Protein AF-A0A534KFS9-F1 (afdb_monomer_lite)

Foldseek 3Di:
DLQLLVCLLVVNLLRSLLVLLVVCVVPVLSVVVLVVLVLLVVVSSNVNNVVNNCVPLPVVCCVPVNPVVSVVVVVVVVVVVCCCLQHPVLLDPQFPAQLNVQCVPDDPSPVSVVVLVVVLVVVVVVLSVVCVPPHSRSNDLVVLVSVLVVLVSSLNSPSRRGPVSVVCSVVSVVSSVVSVVPDDPDDDDDDPPDPVPVD

Radius of gyration: 18.78 Å; chains: 1; bounding box: 47×37×55 Å

Secondary structure (DSSP, 8-state):
-HHHHHHHHTT-HHHHHHHHHHHHHH-SGGGHHHHHHHHTT-HHHHHHHHHHHHIIIIIHHHHHH-HHHHHHHHHHHHHHHHHHHHSGGGGSTTB-SHHHHHHHHSSSTTTHHHHHHHHHHHHHHHHHHHTTTS-S-TTSHHHHHHHHHHHHHHHHS-TT-BHHHHHHHHHHHHHHHHHHTTS-S----S---SGGG--

Sequence (199 aa):
MLLAFYWFRGARPALGGSALALAASVKAVPVALVLYLVYKRAWRETGWTLAYLVLLNLALPVFVLGPHETATYWHRWREVSDVQIAGAGSAHYYNQSLLAALKRLLPGGWVALPLFYALAALGAAGLAWAFRHDPPDLRDPRTAAELAICLGALVVVDPLAWKAHYVTLVAAYFFCWGALRRLPAGGGGGGAGWWRWAL

pLDDT: mean 85.98, std 13.87, range [37.78, 98.38]

Structure (mmCIF, N/CA/C/O backbone):
data_AF-A0A534KFS9-F1
#
_entry.id   AF-A0A534KFS9-F1
#
loop_
_atom_site.group_PDB
_atom_site.id
_atom_site.type_symbol
_atom_site.label_atom_id
_atom_site.label_alt_id
_atom_site.label_comp_id
_atom_site.label_asym_id
_atom_site.label_entity_id
_atom_site.label_seq_id
_atom_site.pdbx_PDB_ins_code
_atom_site.Cartn_x
_atom_site.Cartn_y
_atom_site.Cartn_z
_atom_site.occupancy
_atom_site.B_iso_or_equiv
_atom_site.auth_seq_id
_atom_site.auth_comp_id
_atom_site.auth_asym_id
_atom_site.auth_atom_id
_atom_site.pdbx_PDB_model_num
ATOM 1 N N . MET A 1 1 ? -7.128 5.038 0.281 1.00 87.25 1 MET A N 1
ATOM 2 C CA . MET A 1 1 ? -6.667 4.683 1.646 1.00 87.25 1 MET A CA 1
ATOM 3 C C . MET A 1 1 ? -7.536 5.311 2.734 1.00 87.25 1 MET A C 1
ATOM 5 O O . MET A 1 1 ? -8.175 4.555 3.443 1.00 87.25 1 MET A O 1
ATOM 9 N N . LEU A 1 2 ? -7.643 6.645 2.853 1.00 88.00 2 LEU A N 1
ATOM 10 C CA . LEU A 1 2 ? -8.464 7.293 3.903 1.00 88.00 2 LEU A CA 1
ATOM 11 C C . LEU A 1 2 ? -9.927 6.822 3.918 1.00 88.00 2 LEU A C 1
ATOM 13 O O . LEU A 1 2 ? -10.469 6.517 4.976 1.00 88.00 2 LEU A O 1
ATOM 17 N N . LEU A 1 3 ? -10.531 6.669 2.734 1.00 89.44 3 LEU A N 1
ATOM 18 C CA . LEU A 1 3 ? -11.885 6.126 2.593 1.00 89.44 3 LEU A CA 1
ATOM 19 C C . LEU A 1 3 ? -12.026 4.713 3.187 1.00 89.44 3 LEU A C 1
ATOM 21 O O . LEU A 1 3 ? -13.047 4.405 3.792 1.00 89.44 3 LEU A O 1
ATOM 25 N N . ALA A 1 4 ? -10.997 3.870 3.063 1.00 91.75 4 ALA A N 1
ATOM 26 C CA . ALA A 1 4 ? -11.019 2.527 3.633 1.00 91.75 4 ALA A CA 1
ATOM 27 C C . ALA A 1 4 ? -11.141 2.577 5.159 1.00 91.75 4 ALA A C 1
ATOM 29 O O . ALA A 1 4 ? -12.009 1.934 5.744 1.00 91.75 4 ALA A O 1
ATOM 30 N N . PHE A 1 5 ? -10.326 3.419 5.794 1.00 88.81 5 PHE A N 1
ATOM 31 C CA . PHE A 1 5 ? -10.338 3.589 7.243 1.00 88.81 5 PHE A CA 1
ATOM 32 C C . PHE A 1 5 ? -11.588 4.293 7.757 1.00 88.81 5 PHE A C 1
ATOM 34 O O . PHE A 1 5 ? -12.079 3.939 8.827 1.00 88.81 5 PHE A O 1
ATOM 41 N N . TYR A 1 6 ? -12.159 5.221 6.989 1.00 90.12 6 TYR A N 1
ATOM 42 C CA . TYR A 1 6 ? -13.484 5.762 7.284 1.00 90.12 6 TYR A CA 1
ATOM 43 C C . TYR A 1 6 ? -14.533 4.639 7.393 1.00 90.12 6 TYR A C 1
ATOM 45 O O . TYR A 1 6 ? -15.271 4.574 8.377 1.00 90.12 6 TYR A O 1
ATOM 53 N N . TRP A 1 7 ? -14.552 3.701 6.440 1.00 92.94 7 TRP A N 1
ATOM 54 C CA . TRP A 1 7 ? -15.481 2.567 6.465 1.00 92.94 7 TRP A CA 1
ATOM 55 C C . TRP A 1 7 ? -15.172 1.532 7.550 1.00 92.94 7 TRP A C 1
ATOM 57 O O . TRP A 1 7 ? -16.107 1.028 8.177 1.00 92.94 7 TRP A O 1
ATOM 67 N N . PHE A 1 8 ? -13.895 1.247 7.825 1.00 92.62 8 PHE A N 1
ATOM 68 C CA . PHE A 1 8 ? -13.498 0.370 8.932 1.00 92.62 8 PHE A CA 1
ATOM 69 C C . PHE A 1 8 ? -13.979 0.914 10.280 1.00 92.62 8 PHE A C 1
ATOM 71 O O . PHE A 1 8 ? -14.589 0.180 11.057 1.00 92.62 8 PHE A O 1
ATOM 78 N N . ARG A 1 9 ? -13.829 2.223 10.517 1.00 88.75 9 ARG A N 1
ATOM 79 C CA . ARG A 1 9 ? -14.367 2.891 11.713 1.00 88.75 9 ARG A CA 1
ATOM 80 C C . ARG A 1 9 ? -15.889 2.826 11.804 1.00 88.75 9 ARG A C 1
ATOM 82 O O . ARG A 1 9 ? -16.431 2.735 12.899 1.00 88.75 9 ARG A O 1
ATOM 89 N N . GLY A 1 10 ? -16.574 2.854 10.664 1.00 89.19 10 GLY A N 1
ATOM 90 C CA . GLY A 1 10 ? -18.023 2.670 10.570 1.00 89.19 10 GLY A CA 1
ATOM 91 C C . GLY A 1 10 ? -18.494 1.216 10.686 1.00 89.19 10 GLY A C 1
ATOM 92 O O . GLY A 1 10 ? -19.659 0.953 10.404 1.00 89.19 10 GLY A O 1
ATOM 93 N N . ALA A 1 11 ? -17.611 0.272 11.041 1.00 90.56 11 ALA A N 1
ATOM 94 C CA . ALA A 1 11 ? -17.888 -1.164 11.110 1.00 90.56 11 ALA A CA 1
ATOM 95 C C . ALA A 1 11 ? -18.399 -1.774 9.787 1.00 90.56 11 ALA A C 1
ATOM 97 O O . ALA A 1 11 ? -19.126 -2.769 9.796 1.00 90.56 11 ALA A O 1
ATOM 98 N N . ARG A 1 12 ? -17.988 -1.210 8.642 1.00 94.56 12 ARG A N 1
ATOM 99 C CA . ARG A 1 12 ? -18.301 -1.706 7.290 1.00 94.56 12 ARG A CA 1
ATOM 100 C C . ARG A 1 12 ? -17.047 -2.309 6.640 1.00 94.56 12 ARG A C 1
ATOM 102 O O . ARG A 1 12 ? -16.467 -1.697 5.741 1.00 94.56 12 ARG A O 1
ATOM 109 N N . PRO A 1 13 ? -16.607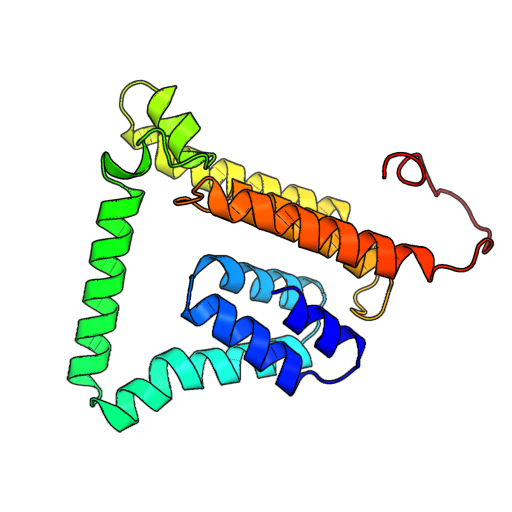 -3.504 7.073 1.00 94.69 13 PRO A N 1
ATOM 110 C CA . PRO A 1 13 ? -15.318 -4.072 6.681 1.00 94.69 13 PRO A CA 1
ATOM 111 C C . PRO A 1 13 ? -15.233 -4.390 5.185 1.00 94.69 13 PRO A C 1
ATOM 113 O O . PRO A 1 13 ? -14.172 -4.223 4.600 1.00 94.69 13 PRO A O 1
ATOM 116 N N . ALA A 1 14 ? -16.342 -4.773 4.543 1.00 96.56 14 ALA A N 1
ATOM 117 C CA . ALA A 1 14 ? -16.366 -5.054 3.110 1.00 96.56 14 ALA A CA 1
ATOM 118 C C . ALA A 1 14 ? -16.104 -3.795 2.265 1.00 96.56 14 ALA A C 1
ATOM 120 O O . ALA A 1 14 ? -15.283 -3.833 1.354 1.00 96.56 14 ALA A O 1
ATOM 121 N N . LEU A 1 15 ? -16.748 -2.667 2.598 1.00 96.94 15 LEU A N 1
ATOM 122 C CA . LEU A 1 15 ? -16.532 -1.386 1.907 1.00 96.94 15 LEU A CA 1
ATOM 123 C C . LEU A 1 15 ? -15.140 -0.812 2.187 1.00 96.94 15 LEU A C 1
ATOM 125 O O . LEU A 1 15 ? -14.518 -0.215 1.311 1.00 96.94 15 LEU A O 1
ATOM 129 N N . GLY A 1 16 ? -14.638 -0.991 3.411 1.00 96.00 16 GLY A N 1
ATOM 130 C CA . GLY A 1 16 ? -13.273 -0.598 3.742 1.00 96.00 16 GLY A CA 1
ATOM 131 C C . GLY A 1 16 ? -12.245 -1.436 2.983 1.00 96.00 16 GLY A C 1
ATOM 132 O O . GLY A 1 16 ? -11.331 -0.889 2.367 1.00 96.00 16 GLY A O 1
ATOM 133 N N . GLY A 1 17 ? -12.447 -2.755 2.956 1.00 96.81 17 GLY A N 1
ATOM 134 C CA . GLY A 1 17 ? -11.581 -3.701 2.265 1.00 96.81 17 GLY A CA 1
ATOM 135 C C . GLY A 1 17 ? -11.555 -3.469 0.759 1.00 96.81 17 GLY A C 1
ATOM 136 O O . GLY A 1 17 ? -10.473 -3.429 0.181 1.00 96.81 17 GLY A O 1
ATOM 137 N N . SER A 1 18 ? -12.708 -3.215 0.131 1.00 97.81 18 SER A N 1
ATOM 138 C CA . SER A 1 18 ? -12.766 -2.880 -1.296 1.00 97.81 18 SER A CA 1
ATOM 139 C C . SER A 1 18 ? -12.062 -1.559 -1.604 1.00 97.81 18 SER A C 1
ATOM 141 O O . SER A 1 18 ? -11.272 -1.494 -2.541 1.00 97.81 18 SER A O 1
ATOM 143 N N . ALA A 1 19 ? -12.259 -0.518 -0.788 1.00 97.06 19 ALA A N 1
ATOM 144 C CA . ALA A 1 19 ? -11.592 0.770 -0.976 1.00 97.06 19 ALA A CA 1
ATOM 145 C C . ALA A 1 19 ? -10.065 0.678 -0.803 1.00 97.06 19 ALA A C 1
ATOM 147 O O . ALA A 1 19 ? -9.320 1.390 -1.484 1.00 97.06 19 ALA A O 1
ATOM 148 N N . LEU A 1 20 ? -9.581 -0.173 0.109 1.00 96.75 20 LEU A N 1
ATOM 149 C CA . LEU A 1 20 ? -8.149 -0.416 0.284 1.00 96.75 20 LEU A CA 1
ATOM 150 C C . LEU A 1 20 ? -7.579 -1.253 -0.866 1.00 96.75 20 LEU A C 1
ATOM 152 O O . LEU A 1 20 ? -6.550 -0.878 -1.425 1.00 96.75 20 LEU A O 1
ATOM 156 N N . ALA A 1 21 ? -8.266 -2.325 -1.261 1.00 97.44 21 ALA A N 1
ATOM 157 C CA . ALA A 1 21 ? -7.877 -3.171 -2.383 1.00 97.44 21 ALA A CA 1
ATOM 158 C C . ALA A 1 21 ? -7.837 -2.391 -3.703 1.00 97.44 21 ALA A C 1
ATOM 160 O O . ALA A 1 21 ? -6.874 -2.517 -4.452 1.00 97.44 21 ALA A O 1
ATOM 161 N N . LEU A 1 22 ? -8.818 -1.523 -3.966 1.00 97.12 22 LEU A N 1
ATOM 162 C CA . LEU A 1 22 ? -8.812 -0.631 -5.130 1.00 97.12 22 LEU A CA 1
ATOM 163 C C . LEU A 1 22 ? -7.598 0.301 -5.113 1.00 97.12 22 LEU A C 1
ATOM 165 O O . LEU A 1 22 ? -6.908 0.426 -6.120 1.00 97.12 22 LEU A O 1
ATOM 169 N N . ALA A 1 23 ? -7.286 0.910 -3.964 1.00 94.50 23 ALA A N 1
ATOM 170 C CA . ALA A 1 23 ? -6.095 1.747 -3.844 1.00 94.50 23 ALA A CA 1
ATOM 171 C C . ALA A 1 23 ? -4.809 0.952 -4.140 1.00 94.50 23 ALA A C 1
ATOM 173 O O . ALA A 1 23 ? -3.955 1.445 -4.872 1.00 94.50 23 ALA A O 1
ATOM 174 N N . ALA A 1 24 ? -4.703 -0.270 -3.607 1.00 95.19 24 ALA A N 1
ATOM 175 C CA . ALA A 1 24 ? -3.584 -1.192 -3.822 1.00 95.19 24 ALA A CA 1
ATOM 176 C C . ALA A 1 24 ? -3.474 -1.705 -5.271 1.00 95.19 24 ALA A C 1
ATOM 178 O O . ALA A 1 24 ? -2.372 -1.943 -5.754 1.00 95.19 24 ALA A O 1
ATOM 179 N N . SER A 1 25 ? -4.603 -1.827 -5.973 1.00 95.06 25 SER A N 1
ATOM 180 C CA . SER A 1 25 ? -4.649 -2.248 -7.381 1.00 95.06 25 SER A CA 1
ATOM 181 C C . SER A 1 25 ? -4.194 -1.127 -8.321 1.00 95.06 25 SER A C 1
ATOM 183 O O . SER A 1 25 ? -3.591 -1.385 -9.355 1.00 95.06 25 SER A O 1
ATOM 185 N N . VAL A 1 26 ? -4.442 0.137 -7.952 1.00 92.25 26 VAL A N 1
ATOM 186 C CA . VAL A 1 26 ? -3.940 1.306 -8.699 1.00 92.25 26 VAL A CA 1
ATOM 187 C C . VAL A 1 26 ? -2.450 1.534 -8.437 1.00 92.25 26 VAL A C 1
ATOM 189 O O . VAL A 1 26 ? -1.708 1.924 -9.337 1.00 92.25 26 VAL A O 1
ATOM 192 N N . LYS A 1 27 ? -1.994 1.315 -7.201 1.00 90.31 27 LYS A N 1
ATOM 193 C CA . LYS A 1 27 ? -0.593 1.480 -6.808 1.00 90.31 27 LYS A CA 1
ATOM 194 C C . LYS A 1 27 ? -0.254 0.478 -5.717 1.00 90.31 27 LYS A C 1
ATOM 196 O O . LYS A 1 27 ? -0.966 0.405 -4.730 1.00 90.31 27 LYS A O 1
ATOM 201 N N . ALA A 1 28 ? 0.866 -0.230 -5.837 1.00 90.62 28 ALA A N 1
ATOM 202 C CA . ALA A 1 28 ? 1.176 -1.335 -4.927 1.00 90.62 28 ALA A CA 1
ATOM 203 C C . ALA A 1 28 ? 1.380 -0.912 -3.458 1.00 90.62 28 ALA A C 1
ATOM 205 O O . ALA A 1 28 ? 1.004 -1.650 -2.558 1.00 90.62 28 ALA A O 1
ATOM 206 N N . VAL A 1 29 ? 1.935 0.277 -3.193 1.00 91.31 29 VAL A N 1
ATOM 207 C CA . VAL A 1 29 ? 2.300 0.761 -1.839 1.00 91.31 29 VAL A CA 1
ATOM 208 C C . VAL A 1 29 ? 1.196 0.578 -0.775 1.00 91.31 29 VAL A C 1
ATOM 210 O O . VAL A 1 29 ? 1.502 0.049 0.295 1.00 91.31 29 VAL A O 1
ATOM 213 N N . PRO A 1 30 ? -0.083 0.937 -1.022 1.00 92.31 30 PRO A N 1
ATOM 214 C CA . PRO A 1 30 ? -1.177 0.679 -0.081 1.00 92.31 30 PRO A CA 1
ATOM 215 C C . PRO A 1 30 ? -1.325 -0.768 0.406 1.00 92.31 30 PRO A C 1
ATOM 217 O O . PRO A 1 30 ? -1.918 -0.963 1.465 1.00 92.31 30 PRO A O 1
ATOM 220 N N . VAL A 1 31 ? -0.786 -1.772 -0.295 1.00 94.00 31 VAL A N 1
ATOM 221 C CA . VAL A 1 31 ? -0.802 -3.171 0.166 1.00 94.00 31 VAL A CA 1
ATOM 222 C C . VAL A 1 31 ? -0.095 -3.344 1.514 1.00 94.00 31 VAL A C 1
ATOM 224 O O . VAL A 1 31 ? -0.486 -4.199 2.303 1.00 94.00 31 VAL A O 1
ATOM 227 N N . ALA A 1 32 ? 0.877 -2.487 1.846 1.00 93.06 32 ALA A N 1
ATOM 228 C CA . ALA A 1 32 ? 1.551 -2.500 3.144 1.00 93.06 32 ALA A CA 1
ATOM 229 C C . ALA A 1 32 ? 0.585 -2.250 4.320 1.00 93.06 32 ALA A C 1
ATOM 231 O O . ALA A 1 32 ? 0.831 -2.711 5.433 1.00 93.06 32 ALA A O 1
ATOM 232 N N . LEU A 1 33 ? -0.559 -1.595 4.084 1.00 94.00 33 LEU A N 1
ATOM 233 C CA . LEU A 1 33 ? -1.597 -1.424 5.104 1.00 94.00 33 LEU A CA 1
ATOM 234 C C . LEU A 1 33 ? -2.282 -2.747 5.473 1.00 94.00 33 LEU A C 1
ATOM 236 O O . LEU A 1 33 ? -2.870 -2.831 6.544 1.00 94.00 33 LEU A O 1
ATOM 240 N N . VAL A 1 34 ? -2.173 -3.799 4.656 1.00 95.75 34 VAL A N 1
ATOM 241 C CA . VAL A 1 34 ? -2.608 -5.148 5.051 1.00 95.75 34 VAL A CA 1
ATOM 242 C C . VAL A 1 34 ? -1.768 -5.651 6.227 1.00 95.75 34 VAL A C 1
ATOM 244 O O . VAL A 1 34 ? -2.329 -6.184 7.180 1.00 95.75 34 VAL A O 1
ATOM 247 N N . LEU A 1 35 ? -0.449 -5.409 6.222 1.00 94.12 35 LEU A N 1
ATOM 248 C CA . LEU A 1 35 ? 0.417 -5.742 7.361 1.00 94.12 35 LEU A CA 1
ATOM 249 C C . LEU A 1 35 ? 0.016 -4.951 8.610 1.00 94.12 35 LEU A C 1
ATOM 251 O O . LEU A 1 35 ? 0.008 -5.506 9.705 1.00 94.12 35 LEU A O 1
ATOM 255 N N . TYR A 1 36 ? -0.385 -3.687 8.442 1.00 93.44 36 TYR A N 1
ATOM 256 C CA . TYR A 1 36 ? -0.929 -2.881 9.536 1.00 93.44 36 TYR A CA 1
ATOM 257 C C . TYR A 1 36 ? -2.230 -3.473 10.106 1.00 93.44 36 TYR A C 1
ATOM 259 O O . TYR A 1 36 ? -2.370 -3.585 11.322 1.00 93.44 36 TYR A O 1
ATOM 267 N N . LEU A 1 37 ? -3.167 -3.910 9.256 1.00 95.12 37 LEU A N 1
ATOM 268 C CA . LEU A 1 37 ? -4.408 -4.557 9.705 1.00 95.12 37 LEU A CA 1
ATOM 269 C C . LEU A 1 37 ? -4.133 -5.885 10.431 1.00 95.12 37 LEU A C 1
ATOM 271 O O . LEU A 1 37 ? -4.747 -6.158 11.462 1.00 95.12 37 LEU A O 1
ATOM 275 N N . VAL A 1 38 ? -3.183 -6.685 9.938 1.00 95.94 38 VAL A N 1
ATOM 276 C CA . VAL A 1 38 ? -2.717 -7.914 10.605 1.00 95.94 38 VAL A CA 1
ATOM 277 C C . VAL A 1 38 ? -2.104 -7.596 11.968 1.00 95.94 38 VAL A C 1
ATOM 279 O O . VAL A 1 38 ? -2.467 -8.226 12.960 1.00 95.94 38 VAL A O 1
ATOM 282 N N . TYR A 1 39 ? -1.233 -6.588 12.042 1.00 94.06 39 TYR A N 1
ATOM 283 C CA . TYR A 1 39 ? -0.630 -6.116 13.290 1.00 94.06 39 TYR A CA 1
ATOM 284 C C . TYR A 1 39 ? -1.693 -5.684 14.310 1.00 94.06 39 TYR A C 1
ATOM 286 O O . TYR A 1 39 ? -1.642 -6.084 15.472 1.00 94.06 39 TYR A O 1
ATOM 294 N N . LYS A 1 40 ? -2.721 -4.959 13.859 1.00 93.31 40 LYS A N 1
ATOM 295 C CA . LYS A 1 40 ? -3.881 -4.579 14.676 1.00 93.31 40 LYS A CA 1
ATOM 296 C C . LYS A 1 40 ? -4.855 -5.725 14.952 1.00 93.31 40 LYS A C 1
ATOM 298 O O . LYS A 1 40 ? -5.853 -5.513 15.630 1.00 93.31 40 LYS A O 1
ATOM 303 N N . ARG A 1 41 ? -4.585 -6.944 14.470 1.00 94.69 41 ARG A N 1
ATOM 304 C CA . ARG A 1 41 ? -5.469 -8.117 14.601 1.00 94.69 41 ARG A CA 1
ATOM 305 C C . ARG A 1 41 ? -6.878 -7.874 14.041 1.00 94.69 41 ARG A C 1
ATOM 307 O O . ARG A 1 41 ? -7.841 -8.511 14.463 1.00 94.69 41 ARG A O 1
ATOM 314 N N . ALA A 1 42 ? -7.001 -6.982 13.061 1.00 94.62 42 ALA A N 1
ATOM 315 C CA . ALA A 1 42 ? -8.244 -6.653 12.373 1.00 94.62 42 ALA A CA 1
ATOM 316 C C . ALA A 1 42 ? -8.558 -7.709 11.295 1.00 94.62 42 ALA A C 1
ATOM 318 O O . ALA A 1 42 ? -8.584 -7.431 10.098 1.00 94.62 42 ALA A O 1
ATOM 319 N N . TRP A 1 43 ? -8.728 -8.970 11.712 1.00 95.75 43 TRP A N 1
ATOM 320 C CA . TRP A 1 43 ? -8.804 -10.130 10.811 1.00 95.75 43 TRP A CA 1
ATOM 321 C C . TRP A 1 43 ? -9.951 -10.055 9.811 1.00 95.75 43 TRP A C 1
ATOM 323 O O . TRP A 1 43 ? -9.814 -10.509 8.677 1.00 95.75 43 TRP A O 1
ATOM 333 N N . ARG A 1 44 ? -11.075 -9.458 10.214 1.00 96.19 44 ARG A N 1
ATOM 334 C CA . ARG A 1 44 ? -12.242 -9.306 9.346 1.00 96.19 44 ARG A CA 1
ATOM 335 C C . ARG A 1 44 ? -11.947 -8.318 8.218 1.00 96.19 44 ARG A C 1
ATOM 337 O O . ARG A 1 44 ? -12.213 -8.609 7.058 1.00 96.19 44 ARG A O 1
ATOM 344 N N . GLU A 1 45 ? -11.364 -7.174 8.547 1.00 96.88 45 GLU A N 1
ATOM 345 C CA . GLU A 1 45 ? -10.951 -6.124 7.616 1.00 96.88 45 GLU A CA 1
ATOM 346 C C . GLU A 1 45 ? -9.826 -6.613 6.692 1.00 96.88 45 GLU A C 1
ATOM 348 O O . GLU A 1 45 ? -9.881 -6.391 5.479 1.00 96.88 45 GLU A O 1
ATOM 353 N N . THR A 1 46 ? -8.855 -7.350 7.240 1.00 97.69 46 THR A N 1
ATOM 354 C CA . THR A 1 46 ? -7.803 -8.040 6.481 1.00 97.69 46 THR A CA 1
ATOM 355 C C . THR A 1 46 ? -8.403 -9.025 5.484 1.00 97.69 46 THR A C 1
ATOM 357 O O . THR A 1 46 ? -8.081 -8.957 4.301 1.00 97.69 46 THR A O 1
ATOM 360 N N . GLY A 1 47 ? -9.310 -9.900 5.930 1.00 98.06 47 GLY A N 1
ATOM 361 C CA . GLY A 1 47 ? -9.950 -10.909 5.085 1.00 98.06 47 GLY A CA 1
ATOM 362 C C . GLY A 1 47 ? -10.700 -10.291 3.908 1.00 98.06 47 GLY A C 1
ATOM 363 O O . GLY A 1 47 ? -10.493 -10.701 2.769 1.00 98.06 47 GLY A O 1
ATOM 364 N N . TRP A 1 48 ? -11.496 -9.243 4.151 1.00 98.31 48 TRP A N 1
ATOM 365 C CA . TRP A 1 48 ? -12.173 -8.516 3.073 1.00 98.31 48 TRP A CA 1
ATOM 366 C C . TRP A 1 48 ? -11.192 -7.828 2.123 1.00 98.31 48 TRP A C 1
ATOM 368 O O . TRP A 1 48 ? -11.373 -7.899 0.911 1.00 98.31 48 TRP A O 1
ATOM 378 N N . THR A 1 49 ? -10.139 -7.194 2.643 1.00 98.31 49 THR A N 1
ATOM 379 C CA . THR A 1 49 ? -9.115 -6.557 1.799 1.00 98.31 49 THR A CA 1
ATOM 380 C C . THR A 1 49 ? -8.434 -7.583 0.891 1.00 98.31 49 THR A C 1
ATOM 382 O O . THR A 1 49 ? -8.319 -7.350 -0.310 1.00 98.31 49 THR A O 1
ATOM 385 N N . LEU A 1 50 ? -8.034 -8.736 1.436 1.00 98.38 50 LEU A N 1
ATOM 386 C CA . LEU A 1 50 ? -7.421 -9.827 0.675 1.00 98.38 50 LEU A CA 1
ATOM 387 C C . LEU A 1 50 ? -8.384 -10.411 -0.364 1.00 98.38 50 LEU A C 1
ATOM 389 O O . LEU A 1 50 ? -7.986 -10.613 -1.508 1.00 98.38 50 LEU A O 1
ATOM 393 N N . ALA A 1 51 ? -9.652 -10.620 -0.003 1.00 98.38 51 ALA A N 1
ATOM 394 C CA . ALA A 1 51 ? -10.667 -11.115 -0.929 1.00 98.38 51 ALA A CA 1
ATOM 395 C C . ALA A 1 51 ? -10.843 -10.177 -2.132 1.00 98.38 51 ALA A C 1
ATOM 397 O O . ALA A 1 51 ? -10.828 -10.633 -3.274 1.00 98.38 51 ALA A O 1
ATOM 398 N N . TYR A 1 52 ? -10.937 -8.863 -1.903 1.00 98.38 52 TYR A N 1
ATOM 399 C CA . TYR A 1 52 ? -11.027 -7.891 -2.995 1.00 98.38 52 TYR A CA 1
ATOM 400 C C . TYR A 1 52 ? -9.723 -7.760 -3.788 1.00 98.38 52 TYR A C 1
ATOM 402 O O . TYR A 1 52 ? -9.781 -7.558 -4.996 1.00 98.38 52 TYR A O 1
ATOM 410 N N . LEU A 1 53 ? -8.554 -7.903 -3.157 1.00 98.00 53 LEU A N 1
ATOM 411 C CA . LEU A 1 53 ? -7.274 -7.928 -3.870 1.00 98.00 53 LEU A CA 1
ATOM 412 C C . LEU A 1 53 ? -7.204 -9.097 -4.854 1.00 98.00 53 LEU A C 1
ATOM 414 O O . LEU A 1 53 ? -6.862 -8.882 -6.017 1.00 98.00 53 LEU A O 1
ATOM 418 N N . VAL A 1 54 ? -7.573 -10.300 -4.405 1.00 98.12 54 VAL A N 1
ATOM 419 C CA . VAL A 1 54 ? -7.659 -11.496 -5.254 1.00 98.12 54 VAL A CA 1
ATOM 420 C C . VAL A 1 54 ? -8.707 -11.299 -6.344 1.00 98.12 54 VAL A C 1
ATOM 422 O O . VAL A 1 54 ? -8.431 -11.576 -7.507 1.00 98.12 54 VAL A O 1
ATOM 425 N N . LEU A 1 55 ? -9.885 -10.775 -5.999 1.00 98.06 55 LEU A N 1
ATOM 426 C CA . LEU A 1 55 ? -10.944 -10.521 -6.970 1.00 98.06 55 LEU A CA 1
ATOM 427 C C . LEU A 1 55 ? -10.474 -9.581 -8.088 1.00 98.06 55 LEU A C 1
ATOM 429 O O . LEU A 1 55 ? -10.622 -9.911 -9.259 1.00 98.06 55 LEU A O 1
ATOM 433 N N . LEU A 1 56 ? -9.895 -8.434 -7.732 1.00 97.12 56 LEU A N 1
ATOM 434 C CA . LEU A 1 56 ? -9.554 -7.369 -8.677 1.00 97.12 56 LEU A CA 1
ATOM 435 C C . LEU A 1 56 ? -8.290 -7.658 -9.491 1.00 97.12 56 LEU A C 1
ATOM 437 O O . LEU A 1 56 ? -8.242 -7.299 -10.663 1.00 97.12 56 LEU A O 1
ATOM 441 N N . ASN A 1 57 ? -7.275 -8.287 -8.891 1.00 96.31 57 ASN A N 1
ATOM 442 C CA . ASN A 1 57 ? -5.963 -8.451 -9.530 1.00 96.31 57 ASN A CA 1
ATOM 443 C C . ASN A 1 57 ? -5.709 -9.871 -10.056 1.00 96.31 57 ASN A C 1
ATOM 445 O O . ASN A 1 57 ? -4.718 -10.092 -10.750 1.00 96.31 57 ASN A O 1
ATOM 449 N N . LEU A 1 58 ? -6.578 -10.837 -9.738 1.00 97.00 58 LEU A N 1
ATOM 450 C CA . LEU A 1 58 ? -6.445 -12.216 -10.209 1.00 97.00 58 LEU A CA 1
ATOM 451 C C . LEU A 1 58 ? -7.746 -12.757 -10.804 1.00 97.00 58 LEU A C 1
ATOM 453 O O . LEU A 1 58 ? -7.782 -13.038 -11.994 1.00 97.00 58 LEU A O 1
ATOM 457 N N . ALA A 1 59 ? -8.818 -12.887 -10.019 1.00 97.75 59 ALA A N 1
ATOM 458 C CA . ALA A 1 59 ? -10.021 -13.591 -10.467 1.00 97.75 59 ALA A CA 1
ATOM 459 C C . ALA A 1 59 ? -10.704 -12.895 -11.655 1.00 97.75 59 ALA A C 1
ATOM 461 O O . ALA A 1 59 ? -11.031 -13.549 -12.642 1.00 97.75 59 ALA A O 1
ATOM 462 N N . LEU A 1 60 ? -10.880 -11.572 -11.582 1.00 97.25 60 LEU A N 1
ATOM 463 C CA . LEU A 1 60 ? -11.495 -10.792 -12.652 1.00 97.25 60 LEU A CA 1
ATOM 464 C C . LEU A 1 60 ? -10.626 -10.777 -13.928 1.00 97.25 60 LEU A C 1
ATOM 466 O O . LEU A 1 60 ? -11.164 -11.116 -14.981 1.00 97.25 60 LEU A O 1
ATOM 470 N N . PRO A 1 61 ? -9.308 -10.482 -13.882 1.00 97.06 61 PRO A N 1
ATOM 471 C CA . PRO A 1 61 ? -8.441 -10.611 -15.056 1.00 97.06 61 PRO A CA 1
ATOM 472 C C . PRO A 1 61 ? -8.430 -12.016 -15.666 1.00 97.06 61 PRO A C 1
ATOM 474 O O . PRO A 1 61 ? -8.587 -12.139 -16.876 1.00 97.06 61 PRO A O 1
ATOM 477 N N . VAL A 1 62 ? -8.330 -13.077 -14.852 1.00 98.19 62 VAL A N 1
ATOM 478 C CA . VAL A 1 62 ? -8.341 -14.465 -15.351 1.00 98.19 62 VAL A CA 1
ATOM 479 C C . VAL A 1 62 ? -9.654 -14.781 -16.059 1.00 98.19 62 VAL A C 1
ATOM 481 O O . VAL A 1 62 ? -9.639 -15.424 -17.104 1.00 98.19 62 VAL A O 1
ATOM 484 N N . PHE A 1 63 ? -10.782 -14.318 -15.519 1.00 98.12 63 PHE A N 1
ATOM 485 C CA . PHE A 1 63 ? -12.094 -14.546 -16.116 1.00 98.12 63 PHE A CA 1
ATOM 486 C C . PHE A 1 63 ? -12.293 -13.776 -17.431 1.00 98.12 63 PHE A C 1
ATOM 488 O O . PHE A 1 63 ? -12.890 -14.307 -18.361 1.00 98.12 63 PHE A O 1
ATOM 495 N N . VAL A 1 64 ? -11.797 -12.537 -17.520 1.00 98.06 64 VAL A N 1
ATOM 496 C CA . VAL A 1 64 ? -12.016 -11.654 -18.681 1.00 98.06 64 VAL A CA 1
ATOM 497 C C . VAL A 1 64 ? -10.983 -11.874 -19.792 1.00 98.06 64 VAL A C 1
ATOM 499 O O . VAL A 1 64 ? -11.338 -11.865 -20.965 1.00 98.06 64 VAL A O 1
ATOM 502 N N . LEU A 1 65 ? -9.709 -12.045 -19.433 1.00 97.25 65 LEU A N 1
ATOM 503 C CA . LEU A 1 65 ? -8.569 -12.108 -20.361 1.00 97.25 65 LEU A CA 1
ATOM 504 C C . LEU A 1 65 ? -8.042 -13.535 -20.561 1.00 97.25 65 LEU A C 1
ATOM 506 O O . LEU A 1 65 ? -7.319 -13.802 -21.516 1.00 97.25 65 LEU A O 1
ATOM 510 N N . GLY A 1 66 ? -8.374 -14.451 -19.652 1.00 97.88 66 GLY A N 1
ATOM 511 C CA . GLY A 1 66 ? -7.780 -15.780 -19.582 1.00 97.88 66 GLY A CA 1
ATOM 512 C C . GLY A 1 66 ? -6.523 -15.832 -18.696 1.00 97.88 66 GLY A C 1
ATOM 513 O O . GLY A 1 66 ? -5.880 -14.809 -18.422 1.00 97.88 66 GLY A O 1
ATOM 514 N N . PRO A 1 67 ? -6.145 -17.035 -18.221 1.00 97.38 67 PRO A N 1
ATOM 515 C CA . PRO A 1 67 ? -5.031 -17.210 -17.289 1.00 97.38 67 PRO A CA 1
ATOM 516 C C . PRO A 1 67 ? -3.667 -16.869 -17.904 1.00 97.38 67 PRO A C 1
ATOM 518 O O . PRO A 1 67 ? -2.827 -16.294 -17.216 1.00 97.38 67 PRO A O 1
ATOM 521 N N . HIS A 1 68 ? -3.458 -17.180 -19.189 1.00 97.62 68 HIS A N 1
ATOM 522 C CA . HIS A 1 68 ? -2.193 -16.913 -19.880 1.00 97.62 68 HIS A CA 1
ATOM 523 C C . HIS A 1 68 ? -1.918 -15.408 -19.992 1.00 97.62 68 HIS A C 1
ATOM 525 O O . HIS A 1 68 ? -0.911 -14.931 -19.478 1.00 97.62 68 HIS A O 1
ATOM 531 N N . GLU A 1 69 ? -2.856 -14.647 -20.567 1.00 97.56 69 GLU A N 1
ATOM 532 C CA . GLU A 1 69 ? -2.724 -13.191 -20.708 1.00 97.56 69 GLU A CA 1
ATOM 533 C C . GLU A 1 69 ? -2.570 -12.500 -19.352 1.00 97.56 69 GLU A C 1
ATOM 535 O O . GLU A 1 69 ? -1.724 -11.622 -19.183 1.00 97.56 69 GLU A O 1
ATOM 540 N N . THR A 1 70 ? -3.332 -12.941 -18.346 1.00 97.12 70 THR A N 1
ATOM 541 C CA . THR A 1 70 ? -3.207 -12.415 -16.980 1.00 97.12 70 THR A CA 1
ATOM 542 C C . THR A 1 70 ? -1.787 -12.592 -16.441 1.00 97.12 70 THR A C 1
ATOM 544 O O . THR A 1 70 ? -1.212 -11.640 -15.910 1.00 97.12 70 THR A O 1
ATOM 547 N N . ALA A 1 71 ? -1.192 -13.777 -16.602 1.00 97.12 71 ALA A N 1
ATOM 548 C CA . ALA A 1 71 ? 0.186 -14.027 -16.188 1.00 97.12 71 ALA A CA 1
ATOM 549 C C . ALA A 1 71 ? 1.180 -13.140 -16.957 1.00 97.12 71 ALA A C 1
ATOM 551 O O . ALA A 1 71 ? 2.063 -12.536 -16.345 1.00 97.12 71 ALA A O 1
ATOM 552 N N . THR A 1 72 ? 1.007 -12.984 -18.272 1.00 97.44 72 THR A N 1
ATOM 553 C CA . THR A 1 72 ? 1.841 -12.102 -19.102 1.00 97.44 72 THR A CA 1
ATOM 554 C C . THR A 1 72 ? 1.793 -10.651 -18.618 1.00 97.44 72 THR A C 1
ATOM 556 O O . THR A 1 72 ? 2.842 -10.018 -18.472 1.00 97.44 72 THR A O 1
ATOM 559 N N . TYR A 1 73 ? 0.609 -10.122 -18.296 1.00 95.69 73 TYR A N 1
ATOM 560 C CA . TYR A 1 73 ? 0.475 -8.772 -17.741 1.00 95.69 73 TYR A CA 1
ATOM 561 C C . TYR A 1 73 ? 1.142 -8.629 -16.373 1.00 95.69 73 TYR A C 1
ATOM 563 O O . TYR A 1 73 ? 1.806 -7.620 -16.131 1.00 95.69 73 TYR A O 1
ATOM 571 N N . TRP A 1 74 ? 1.030 -9.633 -15.502 1.00 95.50 74 TRP A N 1
ATOM 572 C CA . TRP A 1 74 ? 1.722 -9.646 -14.212 1.00 95.50 74 TRP A CA 1
ATOM 573 C C . TRP A 1 74 ? 3.244 -9.622 -14.366 1.00 95.50 74 TRP A C 1
ATOM 575 O O . TRP A 1 74 ? 3.914 -8.823 -13.706 1.00 95.50 74 TRP A O 1
ATOM 585 N N . HIS A 1 75 ? 3.794 -10.444 -15.263 1.00 96.44 75 HIS A N 1
ATOM 586 C CA . HIS A 1 75 ? 5.227 -10.452 -15.557 1.00 96.44 75 HIS A CA 1
ATOM 587 C C . HIS A 1 75 ? 5.695 -9.110 -16.117 1.00 96.44 75 HIS A C 1
ATOM 589 O O . HIS A 1 75 ? 6.675 -8.548 -15.627 1.00 96.44 75 HIS A O 1
ATOM 595 N N . ARG A 1 76 ? 4.948 -8.542 -17.068 1.00 96.06 76 ARG A N 1
ATOM 596 C CA . ARG A 1 76 ? 5.260 -7.235 -17.652 1.00 96.06 76 ARG A CA 1
ATOM 597 C C . ARG A 1 76 ? 5.203 -6.113 -16.619 1.00 96.06 76 ARG A C 1
ATOM 599 O O . ARG A 1 76 ? 6.086 -5.261 -16.585 1.00 96.06 76 ARG A O 1
ATOM 606 N N . TRP A 1 77 ? 4.182 -6.100 -15.764 1.00 94.00 77 TRP A N 1
ATOM 607 C CA . TRP A 1 77 ? 4.078 -5.130 -14.674 1.00 94.00 77 TRP A CA 1
ATOM 608 C C . TRP A 1 77 ? 5.277 -5.229 -13.725 1.00 94.00 77 TRP A C 1
ATOM 610 O O . TRP A 1 77 ? 5.846 -4.203 -13.338 1.00 94.00 77 TRP A O 1
ATOM 620 N N . ARG A 1 78 ? 5.694 -6.455 -13.383 1.00 93.38 78 ARG A N 1
ATOM 621 C CA . ARG A 1 78 ? 6.842 -6.702 -12.507 1.00 93.38 78 ARG A CA 1
ATOM 622 C C . ARG A 1 78 ? 8.142 -6.197 -13.126 1.00 93.38 78 ARG A C 1
ATOM 624 O O . ARG A 1 78 ? 8.876 -5.492 -12.438 1.00 93.38 78 ARG A O 1
ATOM 631 N N . GLU A 1 79 ? 8.380 -6.514 -14.396 1.00 93.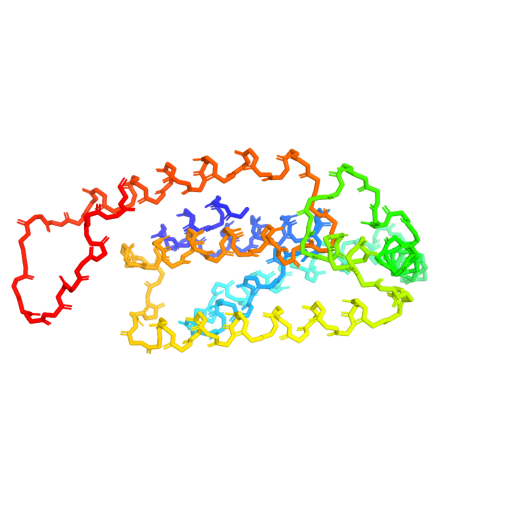81 79 GLU A N 1
ATOM 632 C CA . GLU A 1 79 ? 9.556 -6.090 -15.160 1.00 93.81 79 GLU A CA 1
ATOM 633 C C . GLU A 1 79 ? 9.643 -4.562 -15.253 1.00 93.81 79 GLU A C 1
ATOM 635 O O . GLU A 1 79 ? 10.658 -3.970 -14.886 1.00 93.81 79 GLU A O 1
ATOM 640 N N . VAL A 1 80 ? 8.554 -3.899 -15.656 1.00 91.50 80 VAL A N 1
ATOM 641 C CA . VAL A 1 80 ? 8.505 -2.431 -15.736 1.00 91.50 80 VAL A CA 1
ATOM 642 C C . VAL A 1 80 ? 8.758 -1.804 -14.365 1.00 91.50 80 VAL A C 1
ATOM 644 O O . VAL A 1 80 ? 9.507 -0.831 -14.263 1.00 91.50 80 VAL A O 1
ATOM 647 N N . SER A 1 81 ? 8.179 -2.370 -13.304 1.00 90.12 81 SER A N 1
ATOM 648 C CA . SER A 1 81 ? 8.386 -1.885 -11.936 1.00 90.12 81 SER A CA 1
ATOM 649 C C . SER A 1 81 ? 9.844 -2.032 -11.493 1.00 90.12 81 SER A C 1
ATOM 651 O O . SER A 1 81 ? 10.398 -1.093 -10.924 1.00 90.12 81 SER A O 1
ATOM 653 N N . ASP A 1 82 ? 10.492 -3.162 -11.788 1.00 89.56 82 ASP A N 1
ATOM 654 C CA . ASP A 1 82 ? 11.914 -3.374 -11.487 1.00 89.56 82 ASP A CA 1
ATOM 655 C C . ASP A 1 82 ? 12.804 -2.379 -12.213 1.00 89.56 82 ASP A C 1
ATOM 657 O O . ASP A 1 82 ? 13.648 -1.739 -11.588 1.00 89.56 82 ASP A O 1
ATOM 661 N N . VAL A 1 83 ? 12.582 -2.185 -13.512 1.00 89.31 83 VAL A N 1
ATOM 662 C CA . VAL A 1 83 ? 13.351 -1.225 -14.308 1.00 89.31 83 VAL A CA 1
ATOM 663 C C . VAL A 1 83 ? 13.171 0.193 -13.769 1.00 89.31 83 VAL A C 1
ATOM 665 O O . VAL A 1 83 ? 14.149 0.931 -13.640 1.00 89.31 83 VAL A O 1
ATOM 668 N N . GLN A 1 84 ? 11.949 0.587 -13.404 1.00 87.88 84 GLN A N 1
ATOM 669 C CA . GLN A 1 84 ? 11.688 1.922 -12.867 1.00 87.88 84 GLN A CA 1
ATOM 670 C C . GLN A 1 84 ? 12.310 2.140 -11.486 1.00 87.88 84 GLN A C 1
ATOM 672 O O . GLN A 1 84 ? 12.836 3.223 -11.235 1.00 87.88 84 GLN A O 1
ATOM 677 N N . ILE A 1 85 ? 12.271 1.140 -10.601 1.00 88.69 85 ILE A N 1
ATOM 678 C CA . ILE A 1 85 ? 12.806 1.226 -9.234 1.00 88.69 85 ILE A CA 1
ATOM 679 C C . ILE A 1 85 ? 14.334 1.113 -9.231 1.00 88.69 85 ILE A C 1
ATOM 681 O O . ILE A 1 85 ? 15.011 1.905 -8.571 1.00 88.69 85 ILE A O 1
ATOM 685 N N . ALA A 1 86 ? 14.897 0.147 -9.956 1.00 85.38 86 ALA A N 1
ATOM 686 C CA . ALA A 1 86 ? 16.330 -0.130 -9.983 1.00 85.38 86 ALA A CA 1
ATOM 687 C C . ALA A 1 86 ? 17.093 0.802 -10.933 1.00 85.38 86 ALA A C 1
ATOM 689 O O . ALA A 1 86 ? 18.223 1.183 -10.622 1.00 85.38 86 ALA A O 1
ATOM 690 N N . GLY A 1 87 ? 16.474 1.242 -12.027 1.00 81.19 87 GLY A N 1
ATOM 691 C CA . GLY A 1 87 ? 17.105 2.075 -13.047 1.00 81.19 87 GLY A CA 1
ATOM 692 C C . GLY A 1 87 ? 17.396 3.518 -12.620 1.00 81.19 87 GLY A C 1
ATOM 693 O O . GLY A 1 87 ? 17.081 3.965 -11.512 1.00 81.19 87 GLY A O 1
ATOM 694 N N . ALA A 1 88 ? 17.999 4.274 -13.542 1.00 73.00 88 ALA A N 1
ATOM 695 C CA . ALA A 1 88 ? 18.337 5.686 -13.348 1.00 73.00 88 ALA A CA 1
ATOM 696 C C . ALA A 1 88 ? 17.095 6.592 -13.226 1.00 73.00 88 ALA A C 1
ATOM 698 O O . ALA A 1 88 ? 17.155 7.641 -12.586 1.00 73.00 88 ALA A O 1
ATOM 699 N N . GLY A 1 89 ? 15.952 6.166 -13.781 1.00 75.00 89 GLY A N 1
ATOM 700 C CA . GLY A 1 89 ? 14.691 6.912 -13.738 1.00 75.00 89 GLY A CA 1
ATOM 701 C C . GLY A 1 89 ? 14.208 7.219 -12.317 1.00 75.00 89 GLY A C 1
ATOM 702 O O . GLY A 1 89 ? 13.682 8.303 -12.071 1.00 75.00 89 GLY A O 1
ATOM 703 N N . SER A 1 90 ? 14.467 6.341 -11.342 1.00 81.50 90 SER A N 1
ATOM 704 C CA . SER A 1 90 ? 14.101 6.613 -9.948 1.00 81.50 90 SER A CA 1
ATOM 705 C C . SER A 1 90 ? 14.915 7.751 -9.322 1.00 81.50 90 SER A C 1
ATOM 707 O O . SER A 1 90 ? 14.456 8.338 -8.349 1.00 81.50 90 SER A O 1
ATOM 709 N N . ALA A 1 91 ? 16.112 8.074 -9.830 1.00 81.44 91 ALA A N 1
ATOM 710 C CA . ALA A 1 91 ? 16.943 9.166 -9.312 1.00 81.44 91 ALA A CA 1
ATOM 711 C C . ALA A 1 91 ? 16.516 10.545 -9.851 1.00 81.44 91 ALA A C 1
ATOM 713 O O . ALA A 1 91 ? 16.983 11.577 -9.360 1.00 81.44 91 ALA A O 1
ATOM 714 N N . HIS A 1 92 ? 15.591 10.594 -10.813 1.00 85.38 92 HIS A N 1
ATOM 715 C CA . HIS A 1 92 ? 15.118 11.829 -11.435 1.00 85.38 92 HIS A CA 1
ATOM 716 C C . HIS A 1 92 ? 14.527 12.806 -10.412 1.00 85.38 92 HIS A C 1
ATOM 718 O O . HIS A 1 92 ? 13.771 12.397 -9.536 1.00 85.38 92 HIS A O 1
ATOM 724 N N . TYR A 1 93 ? 14.809 14.108 -1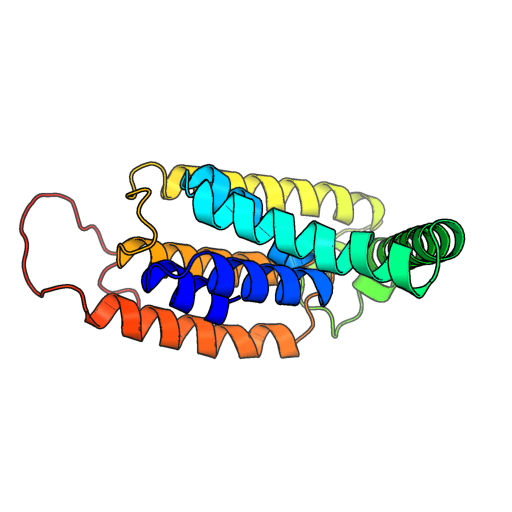0.537 1.00 80.94 93 TYR A N 1
ATOM 725 C CA . TYR A 1 93 ? 14.455 15.150 -9.552 1.00 80.94 93 TYR A CA 1
ATOM 726 C C . TYR A 1 93 ? 12.952 15.303 -9.238 1.00 80.94 93 TYR A C 1
ATOM 728 O O . TYR A 1 93 ? 12.591 15.933 -8.247 1.00 80.94 93 TYR A O 1
ATOM 736 N N . TYR A 1 94 ? 12.051 14.742 -10.049 1.00 85.75 94 TYR A N 1
ATOM 737 C CA . TYR A 1 94 ? 10.616 14.737 -9.747 1.00 85.75 94 TYR A CA 1
ATOM 738 C C . TYR A 1 94 ? 10.249 13.687 -8.695 1.00 85.75 94 TYR A C 1
ATOM 740 O O . TYR A 1 94 ? 9.261 13.870 -7.982 1.00 85.75 94 TYR A O 1
ATOM 748 N N . ASN A 1 95 ? 11.060 12.632 -8.564 1.00 88.19 95 ASN A N 1
ATOM 749 C CA . ASN A 1 95 ? 10.953 11.645 -7.503 1.00 88.19 95 ASN A CA 1
ATOM 750 C C . ASN A 1 95 ? 11.578 12.213 -6.220 1.00 88.19 95 ASN A C 1
ATOM 752 O O . ASN A 1 95 ? 12.759 12.553 -6.184 1.00 88.19 95 ASN A O 1
ATOM 756 N N . GLN A 1 96 ? 10.775 12.352 -5.178 1.00 88.44 96 GLN A N 1
ATOM 757 C CA . GLN A 1 96 ? 11.160 12.875 -3.866 1.00 88.44 96 GLN A CA 1
ATOM 758 C C . GLN A 1 96 ? 11.204 11.768 -2.802 1.00 88.44 96 GLN A C 1
ATOM 760 O O . GLN A 1 96 ? 11.353 12.052 -1.618 1.00 88.44 96 GLN A O 1
ATOM 765 N N . SER A 1 97 ? 11.113 10.504 -3.227 1.00 91.00 97 SER A N 1
ATOM 766 C CA . SER A 1 97 ? 11.269 9.346 -2.351 1.00 91.00 97 SER A CA 1
ATOM 767 C C . SER A 1 97 ? 12.623 9.301 -1.645 1.00 91.00 97 SER A C 1
ATOM 769 O O . SER A 1 97 ? 13.637 9.809 -2.143 1.00 91.00 97 SER A O 1
ATOM 771 N N . LEU A 1 98 ? 12.661 8.577 -0.523 1.00 89.75 98 LEU A N 1
ATOM 772 C CA . LEU A 1 98 ? 13.910 8.245 0.159 1.00 89.75 98 LEU A CA 1
ATOM 773 C C . LEU A 1 98 ? 14.884 7.512 -0.778 1.00 89.75 98 LEU A C 1
ATOM 775 O O . LEU A 1 98 ? 16.074 7.815 -0.782 1.00 89.75 98 LEU A O 1
ATOM 779 N N . LEU A 1 99 ? 14.386 6.607 -1.629 1.00 91.81 99 LEU A N 1
ATOM 780 C CA . LEU A 1 99 ? 15.211 5.902 -2.613 1.00 91.81 99 LEU A CA 1
ATOM 781 C C . LEU A 1 99 ? 15.902 6.870 -3.584 1.00 91.81 99 LEU A C 1
ATOM 783 O O . LEU A 1 99 ? 17.092 6.722 -3.864 1.00 91.81 99 LEU A O 1
ATOM 787 N N . ALA A 1 100 ? 15.176 7.867 -4.095 1.00 90.25 100 ALA A N 1
ATOM 788 C CA . ALA A 1 100 ? 15.735 8.868 -4.997 1.00 90.25 100 ALA A CA 1
ATOM 789 C C . ALA A 1 100 ? 16.811 9.716 -4.310 1.00 90.25 100 ALA A C 1
ATOM 791 O O . ALA A 1 100 ? 17.852 9.981 -4.909 1.00 90.25 100 ALA A O 1
ATOM 792 N N . ALA A 1 101 ? 16.586 10.107 -3.052 1.00 91.12 101 ALA A N 1
ATOM 793 C CA . ALA A 1 101 ? 17.577 10.822 -2.255 1.00 91.12 101 ALA A CA 1
ATOM 794 C C . ALA A 1 101 ? 18.854 9.986 -2.067 1.00 91.12 101 ALA A C 1
ATOM 796 O O . ALA A 1 101 ? 19.946 10.463 -2.369 1.00 91.12 101 ALA A O 1
ATOM 797 N N . LEU A 1 102 ? 18.721 8.716 -1.670 1.00 91.75 102 LEU A N 1
ATOM 798 C CA . LEU A 1 102 ? 19.856 7.804 -1.499 1.00 91.75 102 LEU A CA 1
ATOM 799 C C . LEU A 1 102 ? 20.634 7.601 -2.802 1.00 91.75 102 LEU A C 1
ATOM 801 O O . LEU A 1 102 ? 21.858 7.667 -2.795 1.00 91.75 102 LEU A O 1
ATOM 805 N N . LYS A 1 103 ? 19.945 7.419 -3.934 1.00 90.88 103 LYS A N 1
ATOM 806 C CA . LYS A 1 103 ? 20.588 7.269 -5.250 1.00 90.88 103 LYS A CA 1
ATOM 807 C C . LYS A 1 103 ? 21.339 8.516 -5.720 1.00 90.88 103 LYS A C 1
ATOM 809 O O . LYS A 1 103 ? 22.270 8.378 -6.504 1.00 90.88 103 LYS A O 1
ATOM 814 N N . ARG A 1 104 ? 20.939 9.714 -5.282 1.00 89.38 104 ARG A N 1
ATOM 815 C CA . ARG A 1 104 ? 21.652 10.967 -5.591 1.00 89.38 104 ARG A CA 1
ATOM 816 C C . ARG A 1 104 ? 22.857 11.197 -4.685 1.00 89.38 104 ARG A C 1
ATOM 818 O O . ARG A 1 104 ? 23.826 11.796 -5.128 1.00 89.38 104 ARG A O 1
ATOM 825 N N . LEU A 1 105 ? 22.769 10.767 -3.426 1.00 90.62 105 LEU A N 1
ATOM 826 C CA . LEU A 1 105 ? 23.790 11.023 -2.409 1.00 90.62 105 LEU A CA 1
ATOM 827 C C . LEU A 1 105 ? 24.889 9.955 -2.374 1.00 90.62 105 LEU A C 1
ATOM 829 O O . LEU A 1 105 ? 26.025 10.271 -2.031 1.00 90.62 105 LEU A O 1
ATOM 833 N N . LEU A 1 106 ? 24.567 8.699 -2.698 1.00 88.44 106 LEU A N 1
ATOM 834 C CA . LEU A 1 106 ? 25.511 7.588 -2.603 1.00 88.44 106 LEU A CA 1
ATOM 835 C C . LEU A 1 106 ? 26.238 7.342 -3.935 1.00 88.44 106 LEU 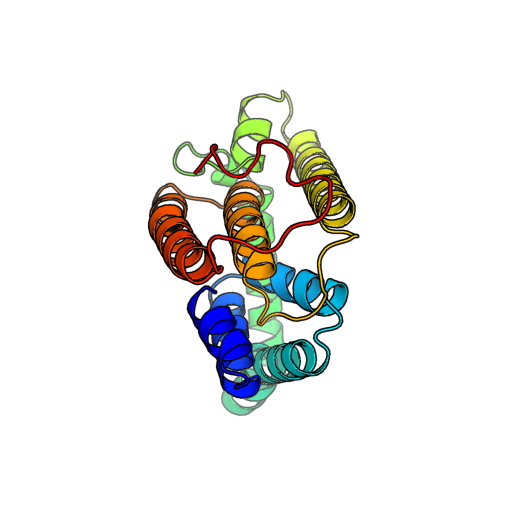A C 1
ATOM 837 O O . LEU A 1 106 ? 25.580 7.085 -4.949 1.00 88.44 106 LEU A O 1
ATOM 841 N N . PRO A 1 107 ? 27.583 7.343 -3.948 1.00 75.81 107 PRO A N 1
ATOM 842 C CA . PRO A 1 107 ? 28.352 6.960 -5.124 1.00 75.81 107 PRO A CA 1
ATOM 843 C C . PRO A 1 107 ? 28.153 5.466 -5.423 1.00 75.81 107 PRO A C 1
ATOM 845 O O . PRO A 1 107 ? 28.270 4.624 -4.538 1.00 75.81 107 PRO A O 1
ATOM 848 N N . GLY A 1 108 ? 27.842 5.131 -6.680 1.00 73.06 108 GLY A N 1
ATOM 849 C CA . GLY A 1 108 ? 27.585 3.749 -7.101 1.00 73.06 108 GLY A CA 1
ATOM 850 C C . GLY A 1 108 ? 26.228 3.225 -6.623 1.00 73.06 108 GLY A C 1
ATOM 851 O O . GLY A 1 108 ? 26.169 2.336 -5.785 1.00 73.06 108 GLY A O 1
ATOM 852 N N . GLY A 1 109 ? 25.130 3.751 -7.183 1.00 73.88 109 GLY A N 1
ATOM 853 C CA . GLY A 1 109 ? 23.732 3.562 -6.745 1.00 73.88 109 GLY A CA 1
ATOM 854 C C . GLY A 1 109 ? 23.178 2.133 -6.571 1.00 73.88 109 GLY A C 1
ATOM 855 O O . GLY A 1 109 ? 21.993 1.990 -6.270 1.00 73.88 109 GLY A O 1
ATOM 856 N N . TRP A 1 110 ? 23.995 1.087 -6.706 1.00 80.19 110 TRP A N 1
ATOM 857 C CA . TRP A 1 110 ? 23.664 -0.300 -6.375 1.00 80.19 110 TRP A CA 1
ATOM 858 C C . TRP A 1 110 ? 23.453 -0.525 -4.865 1.00 80.19 110 TRP A C 1
ATOM 860 O O . TRP A 1 110 ? 22.621 -1.350 -4.497 1.00 80.19 110 TRP A O 1
ATOM 870 N N . VAL A 1 111 ? 24.111 0.245 -3.982 1.00 89.31 111 VAL A N 1
ATOM 871 C CA . VAL A 1 111 ? 23.903 0.167 -2.513 1.00 89.31 111 VAL A CA 1
ATOM 872 C C . VAL A 1 111 ? 22.596 0.838 -2.071 1.00 89.31 111 VAL A C 1
ATOM 874 O O . VAL A 1 111 ? 22.017 0.485 -1.042 1.00 89.31 111 VAL A O 1
ATOM 877 N N . ALA A 1 112 ? 22.097 1.800 -2.851 1.00 91.00 112 ALA A N 1
ATOM 878 C CA . ALA A 1 112 ? 20.968 2.638 -2.453 1.00 91.00 112 ALA A CA 1
ATOM 879 C C . ALA A 1 112 ? 19.668 1.845 -2.261 1.00 91.00 112 ALA A C 1
ATOM 881 O O . ALA A 1 112 ? 18.898 2.154 -1.356 1.00 91.00 112 ALA A O 1
ATOM 882 N N . LEU A 1 113 ? 19.424 0.822 -3.088 1.00 90.06 113 LEU A N 1
ATOM 883 C CA . LEU A 1 113 ? 18.193 0.032 -3.027 1.00 90.06 113 LEU A CA 1
ATOM 884 C C . LEU A 1 113 ? 18.154 -0.922 -1.812 1.00 90.06 113 LEU A C 1
ATOM 886 O O . LEU A 1 113 ? 17.168 -0.872 -1.074 1.00 90.06 113 LEU A O 1
ATOM 890 N N . PRO A 1 114 ? 19.198 -1.728 -1.522 1.00 92.44 114 PRO A N 1
ATOM 891 C CA . PRO A 1 114 ? 19.265 -2.486 -0.271 1.00 92.44 114 PRO A CA 1
ATOM 892 C C . PRO A 1 114 ? 19.164 -1.598 0.974 1.00 92.44 114 PRO A C 1
ATOM 894 O O . PRO A 1 114 ? 18.402 -1.909 1.889 1.00 92.44 114 PRO A O 1
ATOM 897 N N . LEU A 1 115 ? 19.879 -0.465 0.997 1.00 93.12 115 LEU A N 1
ATOM 898 C CA . LEU A 1 115 ? 19.835 0.466 2.125 1.00 93.12 115 LEU A CA 1
ATOM 899 C C . LEU A 1 115 ? 18.440 1.071 2.308 1.00 93.12 115 LEU A C 1
ATOM 901 O O . LEU A 1 115 ? 17.956 1.170 3.432 1.00 93.12 115 LEU A O 1
ATOM 905 N N . PHE A 1 116 ? 17.770 1.437 1.215 1.00 93.25 116 PHE A N 1
ATOM 906 C CA . PHE A 1 116 ? 16.391 1.908 1.247 1.00 93.25 116 PHE A CA 1
ATOM 907 C C . PHE A 1 116 ? 15.458 0.892 1.916 1.00 93.25 116 PHE A C 1
ATOM 909 O O . PHE A 1 116 ? 14.724 1.262 2.830 1.00 93.25 116 PHE A O 1
ATOM 916 N N . TYR A 1 117 ? 15.512 -0.384 1.517 1.00 93.06 117 TYR A N 1
ATOM 917 C CA . TYR A 1 117 ? 14.679 -1.420 2.132 1.00 93.06 117 TYR A CA 1
ATOM 918 C C . TYR A 1 117 ? 15.036 -1.665 3.602 1.00 93.06 117 TYR A C 1
ATOM 920 O O . TYR A 1 117 ? 14.132 -1.860 4.413 1.00 93.06 117 TYR A O 1
ATOM 928 N N . ALA A 1 118 ? 16.318 -1.595 3.971 1.00 95.12 118 ALA A N 1
ATOM 929 C CA . ALA A 1 118 ? 16.744 -1.694 5.365 1.00 95.12 118 ALA A CA 1
ATOM 930 C C . ALA A 1 118 ? 16.174 -0.546 6.216 1.00 95.12 118 ALA A C 1
ATOM 932 O O . ALA A 1 118 ? 15.591 -0.790 7.270 1.00 95.12 118 ALA A O 1
ATOM 933 N N . LEU A 1 119 ? 16.266 0.699 5.739 1.00 94.69 119 LEU A N 1
ATOM 934 C CA . LEU A 1 119 ? 15.705 1.869 6.423 1.00 94.69 119 LEU A CA 1
ATOM 935 C C . LEU A 1 119 ? 14.175 1.814 6.497 1.00 94.69 119 LEU A C 1
ATOM 937 O O . LEU A 1 119 ? 13.602 2.132 7.536 1.00 94.69 119 LEU A O 1
ATOM 941 N N . ALA A 1 120 ? 13.511 1.369 5.428 1.00 92.81 120 ALA A N 1
ATOM 942 C CA . ALA A 1 120 ? 12.069 1.151 5.403 1.00 92.81 120 ALA A CA 1
ATOM 943 C C . ALA A 1 120 ? 11.629 0.112 6.446 1.00 92.81 120 ALA A C 1
ATOM 945 O O . ALA A 1 120 ? 10.681 0.352 7.195 1.00 92.81 120 ALA A O 1
ATOM 946 N N . ALA A 1 121 ? 12.338 -1.017 6.532 1.00 93.94 121 ALA A N 1
ATOM 947 C CA . ALA A 1 121 ? 12.071 -2.067 7.509 1.00 93.94 121 ALA A CA 1
ATOM 948 C C . ALA A 1 121 ? 12.319 -1.588 8.947 1.00 93.94 121 ALA A C 1
ATOM 950 O O . ALA A 1 121 ? 11.482 -1.823 9.817 1.00 93.94 121 ALA A O 1
ATOM 951 N N . LEU A 1 122 ? 13.416 -0.863 9.193 1.00 95.12 122 LEU A N 1
ATOM 952 C CA . LEU A 1 122 ? 13.706 -0.252 10.494 1.00 95.12 122 LEU A CA 1
ATOM 953 C C . LEU A 1 122 ? 12.639 0.772 10.892 1.00 95.12 122 LEU A C 1
ATOM 955 O O . LEU A 1 122 ? 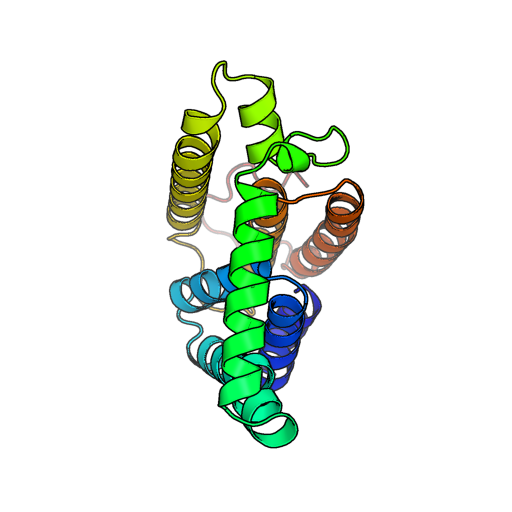12.185 0.765 12.034 1.00 95.12 122 LEU A O 1
ATOM 959 N N . GLY A 1 123 ? 12.192 1.612 9.957 1.00 92.75 123 GLY A N 1
ATOM 960 C CA . GLY A 1 123 ? 11.103 2.562 10.181 1.00 92.75 123 GLY A CA 1
ATOM 961 C C . GLY A 1 123 ? 9.788 1.862 10.523 1.00 92.75 123 GLY A C 1
ATOM 962 O O . GLY A 1 123 ? 9.137 2.218 11.503 1.00 92.75 123 GLY A O 1
ATOM 963 N N . ALA A 1 124 ? 9.424 0.817 9.774 1.00 92.62 124 ALA A N 1
ATOM 964 C CA . ALA A 1 124 ? 8.233 0.015 10.048 1.00 92.62 124 ALA A CA 1
ATOM 965 C C . ALA A 1 124 ? 8.307 -0.683 11.417 1.00 92.62 124 ALA A C 1
ATOM 967 O O . ALA A 1 124 ? 7.336 -0.649 12.172 1.00 92.62 124 ALA A O 1
ATOM 968 N N . ALA A 1 125 ? 9.459 -1.261 11.771 1.00 93.69 125 ALA A N 1
ATOM 969 C CA . ALA A 1 125 ? 9.688 -1.873 13.078 1.00 93.69 125 ALA A CA 1
ATOM 970 C C . ALA A 1 125 ? 9.627 -0.839 14.214 1.00 93.69 125 ALA A C 1
ATOM 972 O O . ALA A 1 125 ? 9.012 -1.098 15.246 1.00 93.69 125 ALA A O 1
ATOM 973 N N . GLY A 1 126 ? 10.203 0.349 14.009 1.00 93.88 126 GLY A N 1
ATOM 974 C CA . GLY A 1 126 ? 10.141 1.463 14.953 1.00 93.88 126 GLY A CA 1
ATOM 975 C C . GLY A 1 126 ? 8.708 1.930 15.207 1.00 93.88 126 GLY A C 1
ATOM 976 O O . GLY A 1 126 ? 8.316 2.084 16.362 1.00 93.88 126 GLY A O 1
ATOM 977 N N . LEU A 1 127 ? 7.896 2.071 14.152 1.00 91.94 127 LEU A N 1
ATOM 978 C CA . LEU A 1 127 ? 6.470 2.395 14.272 1.00 91.94 127 LEU A CA 1
ATOM 979 C C . LEU A 1 127 ? 5.690 1.280 14.980 1.00 91.94 127 LEU A C 1
ATOM 981 O O . LEU A 1 127 ? 4.932 1.555 15.907 1.00 91.94 127 LEU A O 1
ATOM 985 N N . ALA A 1 128 ? 5.910 0.017 14.605 1.00 91.62 128 ALA A N 1
ATOM 986 C CA . ALA A 1 128 ? 5.262 -1.124 15.251 1.00 91.62 128 ALA A CA 1
ATOM 987 C C . ALA A 1 128 ? 5.632 -1.239 16.740 1.00 91.62 128 ALA A C 1
ATOM 989 O O . ALA A 1 128 ? 4.798 -1.612 17.566 1.00 91.62 128 ALA A O 1
ATOM 990 N N . TRP A 1 129 ? 6.871 -0.901 17.101 1.00 92.00 129 TRP A N 1
ATOM 991 C CA . TRP A 1 129 ? 7.318 -0.847 18.487 1.00 92.00 129 TRP A CA 1
ATOM 992 C C . TRP A 1 129 ? 6.713 0.343 19.236 1.00 92.00 129 TRP A C 1
ATOM 994 O O . TRP A 1 129 ? 6.298 0.173 20.383 1.00 92.00 129 TRP A O 1
ATOM 1004 N N . ALA A 1 130 ? 6.627 1.520 18.611 1.00 90.12 130 ALA A N 1
ATOM 1005 C CA . ALA A 1 130 ? 6.034 2.717 19.205 1.00 90.12 130 ALA A CA 1
ATOM 1006 C C . ALA A 1 130 ? 4.543 2.522 19.524 1.00 90.12 130 ALA A C 1
ATOM 1008 O O . ALA A 1 130 ? 4.107 2.867 20.619 1.00 90.12 130 ALA A O 1
ATOM 1009 N N . PHE A 1 131 ? 3.790 1.890 18.620 1.00 90.94 131 PHE A N 1
ATOM 1010 C CA . PHE A 1 131 ? 2.343 1.677 18.758 1.00 90.94 131 PHE A CA 1
ATOM 1011 C C . PHE A 1 131 ? 1.963 0.354 19.442 1.00 90.94 131 PHE A C 1
ATOM 1013 O O . PHE A 1 131 ? 0.787 0.002 19.513 1.00 90.94 131 PHE A O 1
ATOM 1020 N N . ARG A 1 132 ? 2.931 -0.400 19.986 1.00 89.94 132 ARG A N 1
ATOM 1021 C CA . ARG A 1 132 ? 2.701 -1.753 20.547 1.00 89.94 132 ARG A CA 1
ATOM 1022 C C . ARG A 1 132 ? 1.721 -1.806 21.720 1.00 89.94 132 ARG A C 1
ATOM 1024 O O . ARG A 1 132 ? 1.209 -2.874 22.039 1.00 89.94 132 ARG A O 1
ATOM 1031 N N . HIS A 1 133 ? 1.526 -0.678 22.394 1.00 86.81 133 HIS A N 1
ATOM 1032 C CA . HIS A 1 133 ? 0.621 -0.546 23.534 1.00 86.81 133 HIS A CA 1
ATOM 1033 C C . HIS A 1 133 ? -0.712 0.107 23.155 1.00 86.81 133 HIS A C 1
ATOM 1035 O O . HIS A 1 133 ? -1.591 0.231 24.008 1.00 86.81 133 HIS A O 1
ATOM 1041 N N . ASP A 1 134 ? -0.874 0.512 21.894 1.00 85.88 134 ASP A N 1
ATOM 1042 C CA . ASP A 1 134 ? -2.112 1.106 21.421 1.00 85.88 134 ASP A CA 1
ATOM 1043 C C . ASP A 1 134 ? -3.181 0.035 21.176 1.00 85.88 134 ASP A C 1
ATOM 1045 O O . ASP A 1 134 ? -2.870 -1.101 20.795 1.00 85.88 134 ASP A O 1
ATOM 1049 N N . PRO A 1 135 ? -4.464 0.381 21.370 1.00 85.12 135 PRO A N 1
ATOM 1050 C CA . PRO A 1 135 ? -5.547 -0.571 21.216 1.00 85.12 135 PRO A CA 1
ATOM 1051 C C . PRO A 1 135 ? -5.603 -1.145 19.788 1.00 85.12 135 PRO A C 1
ATOM 1053 O O . PRO A 1 135 ? -5.309 -0.447 18.809 1.00 85.12 135 PRO A O 1
ATOM 1056 N N . PRO A 1 136 ? -6.001 -2.423 19.648 1.00 87.19 136 PRO A N 1
ATOM 1057 C CA . PRO A 1 136 ? -6.173 -3.061 18.345 1.00 87.19 136 PRO A CA 1
ATOM 1058 C C . PRO A 1 136 ? -7.421 -2.562 17.596 1.00 87.19 136 PRO A C 1
ATOM 1060 O O . PRO A 1 136 ? -7.531 -2.738 16.386 1.00 87.19 136 PRO A O 1
ATOM 1063 N N . ASP A 1 137 ? -8.378 -1.955 18.305 1.00 88.62 137 ASP A N 1
ATOM 1064 C CA . ASP A 1 137 ? -9.658 -1.539 17.736 1.00 88.62 137 ASP A CA 1
ATOM 1065 C C . ASP A 1 137 ? -9.501 -0.334 16.802 1.00 88.62 137 ASP A C 1
ATOM 1067 O O . ASP A 1 137 ? -9.232 0.781 17.241 1.00 88.62 137 ASP A O 1
ATOM 1071 N N . LEU A 1 138 ? -9.772 -0.541 15.511 1.00 88.62 138 LEU A N 1
ATOM 1072 C CA . LEU A 1 138 ? -9.681 0.505 14.492 1.00 88.62 138 LEU A CA 1
ATOM 1073 C C . LEU A 1 138 ? -10.637 1.685 14.718 1.00 88.62 138 LEU A C 1
ATOM 1075 O O . LEU A 1 138 ? -10.480 2.735 14.091 1.00 88.62 138 LEU A O 1
ATOM 1079 N N . ARG A 1 139 ? -11.655 1.520 15.568 1.00 86.81 139 ARG A N 1
ATOM 1080 C CA . ARG A 1 139 ? -12.613 2.573 15.931 1.00 86.81 139 ARG A CA 1
ATOM 1081 C C . ARG A 1 139 ? -12.031 3.559 16.937 1.00 86.81 139 ARG A C 1
ATOM 1083 O O . ARG A 1 139 ? -12.563 4.671 17.044 1.00 86.81 139 ARG A O 1
ATOM 1090 N N . ASP A 1 140 ? -10.957 3.183 17.628 1.00 85.31 140 ASP A N 1
ATOM 1091 C CA . ASP A 1 140 ? -10.292 4.046 18.589 1.00 85.31 140 ASP A CA 1
ATOM 1092 C C . ASP A 1 140 ? -9.716 5.289 17.875 1.00 85.31 140 ASP A C 1
ATOM 1094 O O . ASP A 1 140 ? -9.087 5.194 16.815 1.00 85.31 140 ASP A O 1
ATOM 1098 N N . PRO A 1 141 ? -9.952 6.504 18.395 1.00 81.94 141 PRO A N 1
ATOM 1099 C CA . PRO A 1 141 ? -9.351 7.721 17.854 1.00 81.94 141 PRO A CA 1
ATOM 1100 C C . PRO A 1 141 ? -7.815 7.694 17.792 1.00 81.94 141 PRO A C 1
ATOM 1102 O O . PRO A 1 141 ? -7.268 8.303 16.873 1.00 81.94 141 PRO A O 1
ATOM 1105 N N . ARG A 1 142 ? -7.117 6.978 18.683 1.00 84.12 142 ARG A N 1
ATOM 1106 C CA . ARG A 1 142 ? -5.648 6.831 18.659 1.00 84.12 142 ARG A CA 1
ATOM 1107 C C . ARG A 1 142 ? -5.168 6.137 17.389 1.00 84.12 142 ARG A C 1
ATOM 1109 O O . ARG A 1 142 ? -4.229 6.611 16.758 1.00 84.12 142 ARG A O 1
ATOM 1116 N N . THR A 1 143 ? -5.898 5.127 16.921 1.00 85.81 143 THR A N 1
ATOM 1117 C CA . THR A 1 143 ? -5.596 4.429 15.663 1.00 85.81 143 THR A CA 1
ATOM 1118 C C . THR A 1 143 ? -5.657 5.363 14.451 1.00 85.81 143 THR A C 1
ATOM 1120 O O . THR A 1 143 ? -4.923 5.175 13.484 1.00 85.81 143 THR A O 1
ATOM 1123 N N . ALA A 1 144 ? -6.479 6.420 14.476 1.00 82.31 144 ALA A N 1
ATOM 1124 C CA . ALA A 1 144 ? -6.449 7.408 13.396 1.00 82.31 144 ALA A CA 1
ATOM 1125 C C . ALA A 1 144 ? -5.146 8.218 13.375 1.00 82.31 144 ALA A C 1
ATOM 1127 O O . ALA A 1 144 ? -4.645 8.500 12.290 1.00 82.31 144 ALA A O 1
ATOM 1128 N N . ALA A 1 145 ? -4.580 8.555 14.537 1.00 82.69 145 ALA A N 1
ATOM 1129 C CA . ALA A 1 145 ? -3.285 9.230 14.604 1.00 82.69 145 ALA A CA 1
ATOM 1130 C C . ALA A 1 145 ? -2.152 8.318 14.116 1.00 82.69 145 ALA A C 1
ATOM 1132 O O . ALA A 1 145 ? -1.339 8.741 13.295 1.00 82.69 145 ALA A O 1
ATOM 1133 N N . GLU A 1 146 ? -2.148 7.050 14.539 1.00 88.06 146 GLU A N 1
ATOM 1134 C CA . GLU A 1 146 ? -1.204 6.050 14.028 1.00 88.06 146 GLU A CA 1
ATOM 1135 C C . GLU A 1 146 ? -1.287 5.931 12.506 1.00 88.06 146 GLU A C 1
ATOM 1137 O O . GLU A 1 146 ? -0.272 5.951 11.814 1.00 88.06 146 GLU A O 1
ATOM 1142 N N . LEU A 1 147 ? -2.507 5.863 11.968 1.00 85.81 147 LEU A N 1
ATOM 1143 C CA . LEU A 1 147 ? -2.727 5.808 10.534 1.00 85.81 147 LEU A CA 1
ATOM 1144 C C . LEU A 1 147 ? -2.181 7.049 9.823 1.00 85.81 147 LEU A C 1
ATOM 1146 O O . LEU A 1 147 ? -1.595 6.901 8.756 1.00 85.81 147 LEU A O 1
ATOM 1150 N N . ALA A 1 148 ? -2.356 8.252 10.376 1.00 83.81 148 ALA A N 1
ATOM 1151 C CA . ALA A 1 148 ? -1.768 9.476 9.820 1.00 83.81 148 ALA A CA 1
ATOM 1152 C C . ALA A 1 148 ? -0.263 9.319 9.620 1.00 83.81 148 ALA A C 1
ATOM 1154 O O . ALA A 1 148 ? 0.266 9.601 8.544 1.00 83.81 148 ALA A O 1
ATOM 1155 N N . ILE A 1 149 ? 0.401 8.839 10.673 1.00 87.38 149 ILE A N 1
ATOM 1156 C CA . ILE A 1 149 ? 1.844 8.642 10.711 1.00 87.38 149 ILE A CA 1
ATOM 1157 C C . ILE A 1 149 ? 2.235 7.568 9.694 1.00 87.38 149 ILE A C 1
ATOM 1159 O O . ILE A 1 149 ? 3.135 7.794 8.889 1.00 87.38 149 ILE A O 1
ATOM 1163 N N . CYS A 1 150 ? 1.510 6.447 9.649 1.00 88.62 150 CYS A N 1
ATOM 1164 C CA . CYS A 1 150 ? 1.721 5.387 8.666 1.00 88.62 150 CYS A CA 1
ATOM 1165 C C . CYS A 1 150 ? 1.526 5.879 7.224 1.00 88.62 150 CYS A C 1
ATOM 1167 O O . CYS A 1 150 ? 2.312 5.523 6.354 1.00 88.62 150 CYS A O 1
ATOM 1169 N N . LEU A 1 151 ? 0.520 6.712 6.944 1.00 87.12 151 LEU A N 1
ATOM 1170 C CA . LEU A 1 151 ? 0.294 7.287 5.613 1.00 87.12 151 LEU A CA 1
ATOM 1171 C C . LEU A 1 151 ? 1.417 8.250 5.216 1.00 87.12 151 LEU A C 1
ATOM 1173 O O . LEU A 1 151 ? 1.874 8.201 4.076 1.00 87.12 151 LEU A O 1
ATOM 1177 N N . GLY A 1 152 ? 1.900 9.071 6.152 1.00 85.69 152 GLY A N 1
ATOM 1178 C CA . GLY A 1 152 ? 3.092 9.897 5.958 1.00 85.69 152 GLY A CA 1
ATOM 1179 C C . GLY A 1 152 ? 4.327 9.057 5.641 1.00 85.69 152 GLY A C 1
ATOM 1180 O O . GLY A 1 152 ? 5.005 9.292 4.641 1.00 85.69 152 GLY A O 1
ATOM 1181 N N . ALA A 1 153 ? 4.572 8.021 6.443 1.00 87.69 153 ALA A N 1
ATOM 1182 C CA . ALA A 1 153 ? 5.684 7.098 6.256 1.00 87.69 153 ALA A CA 1
ATOM 1183 C C . ALA A 1 153 ? 5.600 6.349 4.915 1.00 87.69 153 ALA A C 1
ATOM 1185 O O . ALA A 1 153 ? 6.613 6.212 4.233 1.00 87.69 153 ALA A O 1
ATOM 1186 N N . LEU A 1 154 ? 4.406 5.924 4.489 1.00 88.88 154 LEU A N 1
ATOM 1187 C CA . LEU A 1 154 ? 4.200 5.235 3.211 1.00 88.88 154 LEU A CA 1
ATOM 1188 C C . LEU A 1 154 ? 4.583 6.091 2.006 1.00 88.88 154 LEU A C 1
ATOM 1190 O O . LEU A 1 154 ? 5.071 5.542 1.026 1.00 88.88 154 LEU A O 1
ATOM 1194 N N . VAL A 1 155 ? 4.397 7.414 2.062 1.00 85.19 155 VAL A N 1
ATOM 1195 C CA . VAL A 1 155 ? 4.845 8.309 0.982 1.00 85.19 155 VAL A CA 1
ATOM 1196 C C . VAL A 1 155 ? 6.372 8.408 0.952 1.00 85.19 155 VAL A C 1
ATOM 1198 O O . VAL A 1 155 ? 6.961 8.430 -0.122 1.00 85.19 155 VAL A O 1
ATOM 1201 N N . VAL A 1 156 ? 7.036 8.416 2.110 1.00 83.88 156 VAL A N 1
ATOM 1202 C CA . VAL A 1 156 ? 8.509 8.452 2.189 1.00 83.88 156 VAL A CA 1
ATOM 1203 C C . VAL A 1 156 ? 9.135 7.139 1.699 1.00 83.88 156 VAL A C 1
ATOM 1205 O O . VAL A 1 156 ? 10.164 7.151 1.018 1.00 83.88 156 VAL A O 1
ATOM 1208 N N . VAL A 1 157 ? 8.494 6.018 2.035 1.00 86.31 157 VAL A N 1
ATOM 1209 C CA . VAL A 1 157 ? 8.910 4.641 1.720 1.00 86.31 157 VAL A CA 1
ATOM 1210 C C . VAL A 1 157 ? 8.344 4.158 0.373 1.00 86.31 157 VAL A C 1
ATOM 1212 O O . VAL A 1 157 ? 8.573 3.028 -0.043 1.00 86.31 157 VAL A O 1
ATOM 1215 N N . ASP A 1 158 ? 7.639 5.005 -0.372 1.00 90.06 158 ASP A N 1
ATOM 1216 C CA . ASP A 1 158 ? 7.298 4.722 -1.762 1.00 90.06 158 ASP A CA 1
ATOM 1217 C C . ASP A 1 158 ? 8.547 4.944 -2.632 1.00 90.06 158 ASP A C 1
ATOM 1219 O O . ASP A 1 158 ? 9.024 6.076 -2.711 1.00 90.06 158 ASP A O 1
ATOM 1223 N N . PRO A 1 159 ? 9.094 3.921 -3.317 1.00 88.38 159 PRO A N 1
ATOM 1224 C CA . PRO A 1 159 ? 10.284 4.091 -4.155 1.00 88.38 159 PRO A CA 1
ATOM 1225 C C . PRO A 1 159 ? 10.055 5.063 -5.328 1.00 88.38 159 PRO A C 1
ATOM 1227 O O . PRO A 1 159 ? 11.013 5.593 -5.900 1.00 88.38 159 PRO A O 1
ATOM 1230 N N . LEU A 1 160 ? 8.792 5.324 -5.682 1.00 87.19 160 LEU A N 1
ATOM 1231 C CA . LEU A 1 160 ? 8.364 6.216 -6.755 1.00 87.19 160 LEU A CA 1
ATOM 1232 C C . LEU A 1 160 ? 7.364 7.256 -6.215 1.00 87.19 160 LEU A C 1
ATOM 1234 O O . LEU A 1 160 ? 6.235 7.375 -6.703 1.00 87.19 160 LEU A O 1
ATOM 1238 N N . ALA A 1 161 ? 7.801 8.044 -5.228 1.00 86.88 161 ALA A N 1
ATOM 1239 C CA . ALA A 1 161 ? 7.039 9.146 -4.640 1.00 86.88 161 ALA A CA 1
ATOM 1240 C C . ALA A 1 161 ? 7.306 10.484 -5.353 1.00 86.88 161 ALA A C 1
ATOM 1242 O O . ALA A 1 161 ? 8.255 11.214 -5.082 1.00 86.88 161 ALA A O 1
ATOM 1243 N N . TRP A 1 162 ? 6.431 10.833 -6.288 1.00 81.94 162 TRP A N 1
ATOM 1244 C CA . TRP A 1 162 ? 6.439 12.110 -7.009 1.00 81.94 162 TRP A CA 1
ATOM 1245 C C . TRP A 1 162 ? 5.774 13.217 -6.181 1.00 81.94 162 TRP A C 1
ATOM 1247 O O . TRP A 1 162 ? 4.928 12.921 -5.338 1.00 81.94 162 TRP A O 1
ATOM 1257 N N . LYS A 1 163 ? 6.075 14.491 -6.470 1.00 80.69 163 LYS A N 1
ATOM 1258 C CA . LYS A 1 163 ? 5.559 15.668 -5.730 1.00 80.69 163 LYS A CA 1
ATOM 1259 C C . LYS A 1 163 ? 4.046 15.634 -5.452 1.00 80.69 163 LYS A C 1
ATOM 1261 O O . LYS A 1 163 ? 3.623 15.968 -4.350 1.00 80.69 163 LYS A O 1
ATOM 1266 N N . ALA A 1 164 ? 3.241 15.181 -6.415 1.00 78.81 164 ALA A N 1
ATOM 1267 C CA . ALA A 1 164 ? 1.784 15.100 -6.278 1.00 78.81 164 ALA A CA 1
ATOM 1268 C C . ALA A 1 164 ? 1.318 14.185 -5.126 1.00 78.81 164 ALA A C 1
ATOM 1270 O O . ALA A 1 164 ? 0.282 14.447 -4.519 1.00 78.81 164 ALA A O 1
ATOM 1271 N N . HIS A 1 165 ? 2.090 13.153 -4.768 1.00 83.00 165 HIS A N 1
ATOM 1272 C CA . HIS A 1 165 ? 1.731 12.252 -3.670 1.00 83.00 165 HIS A CA 1
ATOM 1273 C C . HIS A 1 165 ? 1.776 12.962 -2.308 1.00 83.00 165 HIS A C 1
ATOM 1275 O O . HIS A 1 165 ? 0.958 12.664 -1.442 1.00 83.00 165 HIS A O 1
ATOM 1281 N N . TYR A 1 166 ? 2.650 13.957 -2.133 1.00 80.94 166 TYR A N 1
ATOM 1282 C CA . TYR A 1 166 ? 2.778 14.701 -0.874 1.00 80.94 166 TYR A CA 1
ATOM 1283 C C . TYR A 1 166 ? 1.588 15.623 -0.608 1.00 80.94 166 TYR A C 1
ATOM 1285 O O . TYR A 1 166 ? 1.223 15.829 0.545 1.00 80.94 166 TYR A O 1
ATOM 1293 N N . VAL A 1 167 ? 0.917 16.118 -1.653 1.00 80.31 167 VAL A N 1
ATOM 1294 C CA . VAL A 1 167 ? -0.296 16.943 -1.503 1.00 80.31 167 VAL A CA 1
ATOM 1295 C C . VAL A 1 167 ? -1.404 16.159 -0.791 1.00 80.31 167 VAL A C 1
ATOM 1297 O O . VAL A 1 167 ? -2.172 16.719 -0.010 1.00 80.31 167 VAL A O 1
ATOM 1300 N N . THR A 1 168 ? -1.446 14.836 -0.975 1.00 74.19 168 THR A N 1
ATOM 1301 C CA . THR A 1 168 ? -2.440 13.978 -0.314 1.00 74.19 168 THR A CA 1
ATOM 1302 C C . THR A 1 168 ? -2.239 13.859 1.202 1.00 74.19 168 THR A C 1
ATOM 1304 O O . THR A 1 168 ? -3.183 13.506 1.912 1.00 74.19 168 THR A O 1
ATOM 1307 N N . LEU A 1 169 ? -1.065 14.240 1.728 1.00 79.25 169 LEU A N 1
ATOM 1308 C CA . LEU A 1 169 ? -0.808 14.289 3.171 1.00 79.25 169 LEU A CA 1
ATOM 1309 C C . LEU A 1 169 ? -1.658 15.351 3.872 1.00 79.25 169 LEU A C 1
ATOM 1311 O O . LEU A 1 169 ? -2.026 15.160 5.027 1.00 79.25 169 LEU A O 1
ATOM 1315 N N . VAL A 1 170 ? -2.055 16.417 3.170 1.00 80.00 170 VAL A N 1
ATOM 1316 C CA . VAL A 1 170 ? -2.988 17.424 3.702 1.00 80.00 170 VAL A CA 1
ATOM 1317 C C . VAL A 1 170 ? -4.340 16.785 4.027 1.00 80.00 170 VAL A C 1
ATOM 1319 O O . VAL A 1 170 ? -4.912 17.029 5.088 1.00 80.00 170 VAL A O 1
ATOM 1322 N N . ALA A 1 171 ? -4.837 15.898 3.161 1.00 76.56 171 ALA A N 1
ATOM 1323 C CA . ALA A 1 171 ? -6.073 15.166 3.424 1.00 76.56 171 ALA A CA 1
ATOM 1324 C C . ALA A 1 171 ? -5.923 14.198 4.611 1.00 76.56 171 ALA A C 1
ATOM 1326 O O . ALA A 1 171 ? -6.847 14.065 5.414 1.00 76.56 171 ALA A O 1
ATOM 1327 N N . ALA A 1 172 ? -4.757 13.556 4.753 1.00 75.12 172 ALA A N 1
ATOM 1328 C CA . ALA A 1 172 ? -4.463 12.716 5.913 1.00 75.12 172 ALA A CA 1
ATOM 1329 C C . ALA A 1 172 ? -4.432 13.539 7.211 1.00 75.12 172 ALA A C 1
ATOM 1331 O O . ALA A 1 172 ? -5.036 13.124 8.199 1.00 75.12 172 ALA A O 1
ATOM 1332 N N . TYR A 1 173 ? -3.825 14.730 7.190 1.00 77.31 173 TYR A N 1
ATOM 1333 C CA . TYR A 1 173 ? -3.832 15.668 8.313 1.00 77.31 173 TYR A CA 1
ATOM 1334 C C . TYR A 1 173 ? -5.262 16.031 8.736 1.00 77.31 173 TYR A C 1
ATOM 1336 O O . TYR A 1 173 ? -5.633 15.804 9.887 1.00 77.31 173 TYR A O 1
ATOM 1344 N N . PHE A 1 174 ? -6.107 16.500 7.809 1.00 79.38 174 PHE A N 1
ATOM 1345 C CA . PHE A 1 174 ? -7.488 16.883 8.132 1.00 79.38 174 PHE A CA 1
ATOM 1346 C C . PHE A 1 174 ? -8.344 15.710 8.620 1.00 79.38 174 PHE A C 1
ATOM 1348 O O . PHE A 1 174 ? -9.169 15.882 9.521 1.00 79.38 174 PHE A O 1
ATOM 1355 N N . PHE A 1 175 ? -8.143 14.511 8.068 1.00 73.44 175 PHE A N 1
ATOM 1356 C CA . PHE A 1 175 ? -8.811 13.305 8.553 1.00 73.44 175 PHE A CA 1
ATOM 1357 C C . PHE A 1 175 ? -8.462 13.025 10.021 1.00 73.44 175 PHE A C 1
ATOM 1359 O O . PHE A 1 175 ? -9.348 12.755 10.834 1.00 73.44 175 PHE A O 1
ATOM 1366 N N . CYS A 1 176 ? -7.183 13.137 10.375 1.00 71.44 176 CYS A N 1
ATOM 1367 C CA . CYS A 1 176 ? -6.708 12.847 11.725 1.00 71.44 176 CYS A CA 1
ATOM 1368 C C . CYS A 1 176 ? -7.109 13.934 12.713 1.00 71.44 176 CYS A C 1
ATOM 1370 O O . CYS A 1 176 ? -7.594 13.613 13.795 1.00 71.44 176 CYS A O 1
ATOM 1372 N N . TRP A 1 177 ? -7.036 15.201 12.305 1.00 75.81 177 TRP A N 1
ATOM 1373 C CA . TRP A 1 177 ? -7.601 16.322 13.048 1.00 75.81 177 TRP A CA 1
ATOM 1374 C C . TRP A 1 177 ? -9.081 16.081 13.380 1.00 75.81 177 TRP A C 1
ATOM 1376 O O . TRP A 1 177 ? -9.488 16.132 14.540 1.00 75.81 177 TRP A O 1
ATOM 1386 N N . GLY A 1 178 ? -9.891 15.724 12.379 1.00 76.75 178 GLY A N 1
ATOM 1387 C CA . GLY A 1 178 ? -11.312 15.427 12.568 1.00 76.75 178 GLY A CA 1
ATOM 1388 C C . GLY A 1 178 ? -11.581 14.227 13.483 1.00 76.75 178 GLY A C 1
ATOM 1389 O O . GLY A 1 178 ? -12.550 14.244 14.243 1.00 76.75 178 GLY A O 1
ATOM 1390 N N . ALA A 1 179 ? -10.733 13.198 13.438 1.00 71.19 179 ALA A N 1
ATOM 1391 C CA . ALA A 1 179 ? -10.842 12.022 14.298 1.00 71.19 179 ALA A CA 1
ATOM 1392 C C . ALA A 1 179 ? -10.445 12.316 15.755 1.00 71.19 179 ALA A C 1
ATOM 1394 O O . ALA A 1 179 ? -11.127 11.864 16.675 1.00 71.19 179 ALA A O 1
ATOM 1395 N N . LEU A 1 180 ? -9.382 13.097 15.964 1.00 70.38 180 LEU A N 1
ATOM 1396 C CA . LEU A 1 180 ? -8.859 13.451 17.284 1.00 70.38 180 LEU A CA 1
ATOM 1397 C C . LEU A 1 180 ? -9.759 14.441 18.026 1.00 70.38 180 LEU A C 1
ATOM 1399 O O . LEU A 1 180 ? -9.916 14.318 19.237 1.00 70.38 180 LEU A O 1
ATOM 1403 N N . ARG A 1 181 ? -10.439 15.355 17.321 1.00 74.75 181 ARG A N 1
ATOM 1404 C CA . ARG A 1 181 ? -11.417 16.278 17.936 1.00 74.75 181 ARG A CA 1
ATOM 1405 C C . ARG A 1 181 ? -12.608 15.585 18.598 1.00 74.75 181 ARG A C 1
ATOM 1407 O O . ARG A 1 181 ? -13.331 16.225 19.352 1.00 74.75 181 ARG A O 1
ATOM 1414 N N . ARG A 1 182 ? -12.836 14.302 18.309 1.00 67.31 182 ARG A N 1
ATOM 1415 C CA . ARG A 1 182 ? -13.916 13.506 18.910 1.00 67.31 182 ARG A CA 1
ATOM 1416 C C . ARG A 1 182 ? -13.515 12.854 20.237 1.00 67.31 182 ARG A C 1
ATOM 1418 O O . ARG A 1 182 ? -14.349 12.191 20.844 1.00 67.31 182 ARG A O 1
ATOM 1425 N N . LEU A 1 183 ? -12.267 13.021 20.683 1.00 61.62 183 LEU A N 1
ATOM 1426 C CA . LEU A 1 183 ? -11.841 12.615 22.020 1.00 61.62 183 LEU A CA 1
ATOM 1427 C C . LEU A 1 183 ? -12.480 13.537 23.073 1.00 61.62 183 LEU A C 1
ATOM 1429 O O . LEU A 1 183 ? -12.334 14.756 22.960 1.00 61.62 183 LEU A O 1
ATOM 1433 N N . PRO A 1 184 ? -13.149 12.996 24.109 1.00 54.69 184 PRO A N 1
ATOM 1434 C CA . PRO A 1 184 ? -13.636 13.815 25.206 1.00 54.69 184 PRO A CA 1
ATOM 1435 C C . PRO A 1 184 ? -12.471 14.538 25.890 1.00 54.69 184 PRO A C 1
ATOM 1437 O O . PRO A 1 184 ? -11.419 13.955 26.176 1.00 54.69 184 PRO A O 1
ATOM 1440 N N . ALA A 1 185 ? -12.659 15.829 26.155 1.00 54.56 185 ALA A N 1
ATOM 1441 C CA . ALA A 1 185 ? -11.733 16.635 26.934 1.00 54.56 185 ALA A CA 1
ATOM 1442 C C . ALA A 1 185 ? -11.823 16.227 28.415 1.00 54.56 185 ALA A C 1
ATOM 1444 O O . ALA A 1 185 ? -12.478 16.888 29.207 1.00 54.56 185 ALA A O 1
ATOM 1445 N N . GLY A 1 186 ? -11.205 15.106 28.790 1.00 55.12 186 GLY A N 1
ATOM 1446 C CA . GLY A 1 186 ? -11.129 14.673 30.188 1.00 55.12 186 GLY A CA 1
ATOM 1447 C C . GLY A 1 186 ? -11.399 13.184 30.374 1.00 55.12 186 GLY A C 1
ATOM 1448 O O . GLY A 1 186 ? -12.501 12.700 30.155 1.00 55.12 186 GLY A O 1
ATOM 1449 N N . GLY A 1 187 ? -10.366 12.471 30.808 1.00 42.06 187 GLY A N 1
ATOM 1450 C CA . GLY A 1 187 ? -10.394 11.067 31.207 1.00 42.06 187 GLY A CA 1
ATOM 1451 C C . GLY A 1 187 ? -9.027 10.744 31.794 1.00 42.06 187 GLY A C 1
ATOM 1452 O O . GLY A 1 187 ? -8.086 10.481 31.051 1.00 42.06 187 GLY A O 1
ATOM 1453 N N . GLY A 1 188 ? -8.892 10.952 33.104 1.00 45.25 188 GLY A N 1
ATOM 1454 C CA . GLY A 1 188 ? -7.625 10.960 33.829 1.00 45.25 188 GLY A CA 1
ATOM 1455 C C . GLY A 1 188 ? -6.946 9.594 33.909 1.00 45.25 188 GLY A C 1
ATOM 1456 O O . GLY A 1 188 ? -7.602 8.557 33.882 1.00 45.25 188 GLY A O 1
ATOM 1457 N N . GLY A 1 189 ? -5.619 9.626 34.051 1.00 41.03 189 GLY A N 1
ATOM 1458 C CA . GLY A 1 189 ? -4.811 8.454 34.386 1.00 41.03 189 GLY A CA 1
ATOM 1459 C C . GLY A 1 189 ? -3.483 8.393 33.638 1.00 41.03 189 GLY A C 1
ATOM 1460 O O . GLY A 1 189 ? -3.396 7.734 32.614 1.00 41.03 189 GLY A O 1
ATOM 1461 N N . GLY A 1 190 ? -2.472 9.094 34.166 1.00 44.22 190 GLY A N 1
ATOM 1462 C CA . GLY A 1 190 ? -1.042 8.764 34.054 1.00 44.22 190 GLY A CA 1
ATOM 1463 C C . GLY A 1 190 ? -0.441 8.548 32.659 1.00 44.22 190 GLY A C 1
ATOM 1464 O O . GLY A 1 190 ? -0.510 7.458 32.109 1.00 44.22 190 GLY A O 1
ATOM 1465 N N . GLY A 1 191 ? 0.283 9.552 32.150 1.00 43.94 191 GLY A N 1
ATOM 1466 C CA . GLY A 1 191 ? 1.286 9.334 31.094 1.00 43.94 191 GLY A CA 1
ATOM 1467 C C . GLY A 1 191 ? 0.943 9.851 29.697 1.00 43.94 191 GLY A C 1
ATOM 1468 O O . GLY A 1 191 ? 1.558 9.421 28.726 1.00 43.94 191 GLY A O 1
ATOM 1469 N N . ALA A 1 192 ? 0.007 10.795 29.556 1.00 46.75 192 ALA A N 1
ATOM 1470 C CA . ALA A 1 192 ? -0.215 11.498 28.288 1.00 46.75 192 ALA A CA 1
ATOM 1471 C C . ALA A 1 192 ? 0.902 12.533 28.035 1.00 46.75 192 ALA A C 1
ATOM 1473 O O . ALA A 1 192 ? 0.693 13.742 28.133 1.00 46.75 192 ALA A O 1
ATOM 1474 N N . GLY A 1 193 ? 2.113 12.035 27.777 1.00 45.78 193 GLY A N 1
ATOM 1475 C CA . GLY A 1 193 ? 3.300 12.828 27.487 1.00 45.78 193 GLY A CA 1
ATOM 1476 C C . GLY A 1 193 ? 3.169 13.561 26.156 1.00 45.78 193 GLY A C 1
ATOM 1477 O O . GLY A 1 193 ? 2.824 12.940 25.162 1.00 45.78 193 GLY A O 1
ATOM 1478 N N . TRP A 1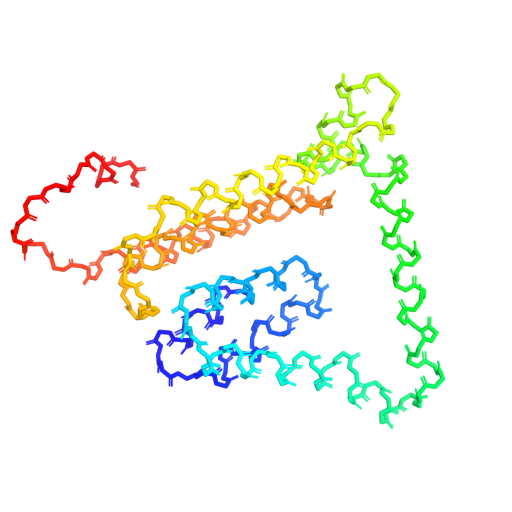 194 ? 3.428 14.871 26.190 1.00 45.47 194 TRP A N 1
ATOM 1479 C CA . TRP A 1 194 ? 3.908 15.798 25.146 1.00 45.47 194 TRP A CA 1
ATOM 1480 C C . TRP A 1 194 ? 3.295 15.825 23.724 1.00 45.47 194 TRP A C 1
ATOM 1482 O O . TRP A 1 194 ? 3.198 16.902 23.143 1.00 45.47 194 TRP A O 1
ATOM 1492 N N . TRP A 1 195 ? 2.799 14.722 23.169 1.00 49.78 195 TRP A N 1
ATOM 1493 C CA . TRP A 1 195 ? 2.234 14.621 21.818 1.00 49.78 195 TRP A CA 1
ATOM 1494 C C . TRP A 1 195 ? 0.894 15.350 21.633 1.00 49.78 195 TRP A C 1
ATOM 1496 O O . TRP A 1 195 ? 0.471 15.576 20.504 1.00 49.78 195 TRP A O 1
ATOM 1506 N N . ARG A 1 196 ? 0.213 15.742 22.724 1.00 50.50 196 ARG A N 1
ATOM 1507 C CA . ARG A 1 196 ? -1.076 16.466 22.660 1.00 50.50 196 ARG A CA 1
ATOM 1508 C C . ARG A 1 196 ? -0.952 17.904 22.140 1.00 50.50 196 ARG A C 1
ATOM 1510 O O . ARG A 1 196 ? -1.980 18.498 21.846 1.00 50.50 196 ARG A O 1
ATOM 1517 N N . TRP A 1 197 ? 0.265 18.438 22.029 1.00 41.09 197 TRP A N 1
ATOM 1518 C CA . TRP A 1 197 ? 0.522 19.824 21.617 1.00 41.09 197 TRP A CA 1
ATOM 1519 C C . TRP A 1 197 ? 1.310 19.954 20.304 1.00 41.09 197 TRP A C 1
ATOM 1521 O O . TRP A 1 197 ? 1.636 21.066 19.908 1.00 41.09 197 TRP A O 1
ATOM 1531 N N . ALA A 1 198 ? 1.632 18.842 19.634 1.00 37.78 198 ALA A N 1
ATOM 1532 C CA . ALA A 1 198 ? 2.437 18.839 18.407 1.00 37.78 198 ALA A CA 1
ATOM 1533 C C . ALA A 1 198 ? 1.609 18.700 17.106 1.00 37.78 198 ALA A C 1
ATOM 1535 O O . ALA A 1 198 ? 2.168 18.368 16.061 1.00 37.78 198 ALA A O 1
ATOM 1536 N N . LEU A 1 199 ? 0.294 18.946 17.160 1.00 38.88 199 LEU A N 1
ATOM 1537 C CA . LEU A 1 199 ? -0.630 19.001 16.014 1.00 38.88 199 LEU A CA 1
ATOM 1538 C C . LEU A 1 199 ? -1.489 20.263 16.080 1.00 38.88 199 LEU A C 1
ATOM 1540 O O . LEU A 1 199 ? -1.932 20.696 14.990 1.00 38.88 199 LEU A O 1
#